Protein AF-A0AAV2RAT3-F1 (afdb_monomer_lite)

Radius of gyration: 17.57 Å; chains: 1; bounding box: 38×34×51 Å

Sequence (188 aa):
MASYETIFGVTLFTLEFYHILTHLAILFRVRMLPRQDLVRQQWYFIIDLGTAFCSSFLYLQKFQLLTSVQFIQHLYYIIFWNQTNPAKKIISWSSLDWMKSDFSKDWNLDCILGTAFDASVHILMAYYLSAHLSLFQILLSISLCVSSFYFLIFNSEKFAWRDPNETEHPTWINKRIKPVAEEDAKLF

pLDDT: mean 92.15, std 8.04, range [51.28, 98.56]

Foldseek 3Di:
DPPVLQVLLLVLLLLLVLLLVVLVCLLVVVWAFQLVVLLVCLCVLVSLLVSLCCLCVPNLVHPCVLSVVSNVVSVCCNVQQPNDLVNSVLSLSSHLLQLPAPCVPPCPVVNNVSSVSSSVSSVVSSVSSVVVHDPVSNVVSNVVSCVVVCCAQVVLVVHRIGRSPDPDHPPVNVVRRHHDDPVSVVSD

Secondary structure (DSSP, 8-state):
--HHHHHHHHHHHHHHHHHHHHHHHHHTTSSBB-HHHHGGGTHHHHHHHHHHHIIIIIII---HHHHHHHHHHHHHHHHHTTTSHHHHHHHHHTBHHHHTSGGGGS--HHHHHHHHHHHHHHHHHHHHHHTTS-HHHHHHHHHHHHHHHHHHHH-TTTS--B-TT-S---HHHHTT--PPPHHHHTT-

Structure (mmCIF, N/CA/C/O backbone):
data_AF-A0AAV2RAT3-F1
#
_entry.id   AF-A0AAV2RAT3-F1
#
loop_
_atom_site.group_PDB
_atom_site.id
_atom_site.type_symbol
_atom_site.label_atom_id
_atom_site.label_alt_id
_atom_site.label_comp_id
_atom_site.label_asym_id
_atom_site.label_entity_id
_atom_site.label_seq_id
_atom_site.pdbx_PDB_ins_code
_atom_site.Cartn_x
_atom_site.Cartn_y
_atom_site.Cartn_z
_atom_site.occupancy
_atom_site.B_iso_or_equiv
_atom_site.auth_seq_id
_atom_site.auth_comp_id
_atom_site.auth_asym_id
_atom_site.auth_atom_id
_atom_site.pdbx_PDB_model_num
ATOM 1 N N . MET A 1 1 ? -13.874 5.966 29.024 1.00 51.28 1 MET A N 1
ATOM 2 C CA . MET A 1 1 ? -12.586 5.372 28.609 1.00 51.28 1 MET A CA 1
ATOM 3 C C . MET A 1 1 ? -11.570 6.491 28.539 1.00 51.28 1 MET A C 1
ATOM 5 O O . MET A 1 1 ? -11.937 7.586 28.124 1.00 51.28 1 MET A O 1
ATOM 9 N N . ALA A 1 2 ? -10.369 6.279 29.076 1.00 55.22 2 ALA A N 1
ATOM 10 C CA . ALA A 1 2 ? -9.362 7.330 29.199 1.00 55.22 2 ALA A CA 1
ATOM 11 C C . ALA A 1 2 ? -9.006 7.882 27.809 1.00 55.22 2 ALA A C 1
ATOM 13 O O . ALA A 1 2 ? -8.856 7.107 26.867 1.00 55.22 2 ALA A O 1
ATOM 14 N N . SER A 1 3 ? -8.869 9.206 27.678 1.00 79.88 3 SER A N 1
ATOM 15 C CA . SER A 1 3 ? -8.617 9.896 26.399 1.00 79.88 3 SER A CA 1
ATOM 16 C C . SER A 1 3 ? -7.496 9.258 25.570 1.00 79.88 3 SER A C 1
ATOM 18 O O . SER A 1 3 ? -7.587 9.219 24.347 1.00 79.88 3 SER A O 1
ATOM 20 N N . TYR A 1 4 ? -6.478 8.702 26.229 1.00 85.06 4 TYR A N 1
ATOM 21 C CA . TYR A 1 4 ? -5.348 8.020 25.600 1.00 85.06 4 TYR A CA 1
ATOM 22 C C . TYR A 1 4 ? -5.727 6.761 24.818 1.00 85.06 4 TYR A C 1
ATOM 24 O O . TYR A 1 4 ? -5.240 6.578 23.709 1.00 85.06 4 TYR A O 1
ATOM 32 N N . GLU A 1 5 ? -6.610 5.915 25.350 1.00 86.56 5 GLU A N 1
ATOM 33 C CA . GLU A 1 5 ? -7.048 4.685 24.674 1.00 86.56 5 GLU A CA 1
ATOM 34 C C . GLU A 1 5 ? -7.833 5.019 23.403 1.00 86.56 5 GLU A C 1
ATOM 36 O O . GLU A 1 5 ? -7.650 4.404 22.353 1.00 86.56 5 GLU A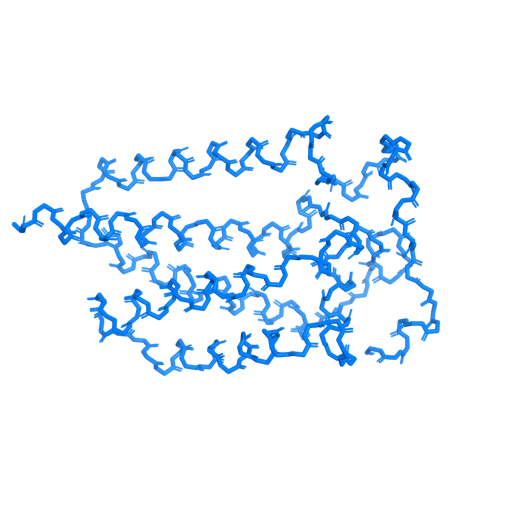 O 1
ATOM 41 N N . THR A 1 6 ? -8.663 6.058 23.484 1.00 89.44 6 THR A N 1
ATOM 42 C CA . THR A 1 6 ? -9.416 6.577 22.345 1.00 89.44 6 THR A CA 1
ATOM 43 C C . THR A 1 6 ? -8.494 7.202 21.297 1.00 89.44 6 THR A C 1
ATOM 45 O O . THR A 1 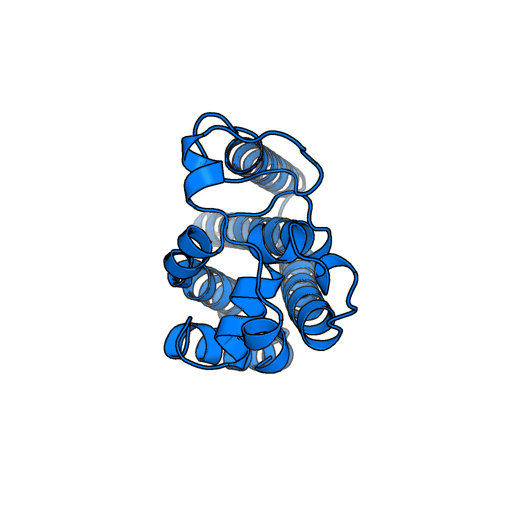6 ? -8.629 6.896 20.118 1.00 89.44 6 THR A O 1
ATOM 48 N N . ILE A 1 7 ? -7.529 8.037 21.698 1.00 93.38 7 ILE A N 1
ATOM 49 C CA . ILE A 1 7 ? -6.546 8.631 20.775 1.00 93.38 7 ILE A CA 1
ATOM 50 C C . ILE A 1 7 ? -5.719 7.539 20.091 1.00 93.38 7 ILE A C 1
ATOM 52 O O . ILE A 1 7 ? -5.494 7.601 18.881 1.00 93.38 7 ILE A O 1
ATOM 56 N N . PHE A 1 8 ? -5.291 6.526 20.844 1.00 95.44 8 PHE A N 1
ATOM 57 C CA . PHE A 1 8 ? -4.520 5.415 20.307 1.00 95.44 8 PHE A CA 1
ATOM 58 C C . PHE A 1 8 ? -5.340 4.594 19.304 1.00 95.44 8 PHE A C 1
ATOM 60 O O . PHE A 1 8 ? -4.876 4.385 18.187 1.00 95.44 8 PHE A O 1
ATOM 67 N N . GLY A 1 9 ? -6.589 4.243 19.632 1.00 96.69 9 GLY A N 1
ATOM 68 C CA . GLY A 1 9 ? -7.496 3.553 18.709 1.00 96.69 9 GLY A CA 1
ATOM 69 C C . GLY A 1 9 ? -7.761 4.343 17.422 1.00 96.69 9 GLY A C 1
ATOM 70 O O . GLY A 1 9 ? -7.688 3.783 16.332 1.00 96.69 9 GLY A O 1
ATOM 71 N N . VAL A 1 10 ? -7.986 5.660 17.523 1.00 97.19 10 VAL A N 1
ATOM 72 C CA . VAL A 1 10 ? -8.147 6.552 16.356 1.00 97.19 10 VAL A CA 1
ATOM 73 C C . VAL A 1 10 ? -6.879 6.583 15.501 1.00 97.19 10 VAL A C 1
ATOM 75 O O . VAL A 1 10 ? -6.958 6.541 14.272 1.00 97.19 10 VAL A O 1
ATOM 78 N N . THR A 1 11 ? -5.708 6.638 16.136 1.00 97.19 11 THR A N 1
ATOM 79 C CA . THR A 1 11 ? -4.414 6.650 15.441 1.00 97.19 11 THR A CA 1
ATOM 80 C C . THR A 1 11 ? -4.197 5.344 14.685 1.00 97.19 11 THR A C 1
ATOM 82 O O . THR A 1 11 ? -3.938 5.383 13.484 1.00 97.19 11 THR A O 1
ATOM 85 N N . LEU A 1 12 ? -4.377 4.200 15.352 1.00 98.12 12 LEU A N 1
ATOM 86 C CA . LEU A 1 12 ? -4.261 2.885 14.726 1.00 98.12 12 LEU A CA 1
ATOM 87 C C . LEU A 1 12 ? -5.250 2.738 13.575 1.00 98.12 12 LEU A C 1
ATOM 89 O O . LEU A 1 12 ? -4.836 2.408 12.475 1.00 98.12 12 LEU A O 1
ATOM 93 N N . PHE A 1 13 ? -6.523 3.088 13.771 1.00 98.56 13 PHE A N 1
ATOM 94 C CA . PHE A 1 13 ? -7.521 3.015 12.704 1.00 98.56 13 PHE A CA 1
ATOM 95 C C . PHE A 1 13 ? -7.124 3.856 11.482 1.00 98.56 13 PHE A C 1
ATOM 97 O O . PHE A 1 13 ? -7.250 3.404 10.346 1.00 98.56 13 PHE A O 1
ATOM 104 N N . THR A 1 14 ? -6.604 5.065 11.708 1.00 98.38 14 THR A N 1
ATOM 105 C CA . THR A 1 14 ? -6.152 5.958 10.630 1.00 98.38 14 THR A CA 1
ATOM 106 C C . THR A 1 14 ? -4.972 5.362 9.858 1.00 98.38 14 THR A C 1
ATOM 108 O O . THR A 1 14 ? -4.940 5.453 8.630 1.00 98.38 14 THR A O 1
ATOM 111 N N . LEU A 1 15 ? -4.019 4.746 10.564 1.00 98.12 15 LEU A N 1
ATOM 112 C CA . LEU A 1 15 ? -2.850 4.100 9.967 1.00 98.12 15 LEU A CA 1
ATOM 113 C C . LEU A 1 15 ? -3.228 2.811 9.226 1.00 98.12 15 LEU A C 1
ATOM 115 O O . LEU A 1 15 ? -2.835 2.645 8.077 1.00 98.12 15 LEU A O 1
ATOM 119 N N . GLU A 1 16 ? -4.054 1.945 9.818 1.00 98.44 16 GLU A N 1
ATOM 120 C CA . GLU A 1 16 ? -4.587 0.754 9.146 1.00 98.44 16 GLU A CA 1
ATOM 121 C C . GLU A 1 16 ? -5.313 1.150 7.856 1.00 98.44 16 GLU A C 1
ATOM 123 O O . GLU A 1 16 ? -5.043 0.601 6.791 1.00 98.44 16 GLU A O 1
ATOM 128 N N . PHE A 1 17 ? -6.157 2.186 7.904 1.00 98.56 17 PHE A N 1
ATOM 129 C CA . PHE A 1 17 ? -6.843 2.690 6.715 1.00 98.56 17 PHE A CA 1
ATOM 130 C C . PHE A 1 17 ? -5.878 3.251 5.657 1.00 98.56 17 PHE A C 1
ATOM 132 O O . PHE A 1 17 ? -6.077 3.033 4.462 1.00 98.56 17 PHE A O 1
ATOM 139 N N . TYR A 1 18 ? -4.796 3.915 6.072 1.00 98.19 18 TYR A N 1
ATOM 140 C CA . TYR A 1 18 ? -3.728 4.341 5.164 1.00 98.19 18 TYR A CA 1
ATOM 141 C C . TYR A 1 18 ? -3.044 3.152 4.468 1.00 98.19 18 TYR A C 1
ATOM 143 O O . TYR A 1 18 ? -2.794 3.211 3.258 1.00 98.19 18 TYR A O 1
ATOM 151 N N . HIS A 1 19 ? -2.777 2.061 5.192 1.00 98.19 19 HIS A N 1
ATOM 152 C CA . HIS A 1 19 ? -2.208 0.846 4.609 1.00 98.19 19 HIS A CA 1
ATOM 153 C C . HIS A 1 19 ? -3.169 0.195 3.612 1.00 98.19 19 HIS A C 1
ATOM 155 O O . HIS A 1 19 ? -2.736 -0.153 2.515 1.00 98.19 19 HIS A O 1
ATOM 161 N N . ILE A 1 20 ? -4.475 0.145 3.910 1.00 98.50 20 ILE A N 1
ATOM 162 C CA . ILE A 1 20 ? -5.499 -0.303 2.948 1.00 98.50 20 ILE A CA 1
ATOM 163 C C . ILE A 1 20 ? -5.398 0.506 1.651 1.00 98.50 20 ILE A C 1
ATOM 165 O O . ILE A 1 20 ? -5.242 -0.073 0.580 1.00 98.50 20 ILE A O 1
ATOM 169 N N . LEU A 1 21 ? -5.445 1.842 1.729 1.00 98.19 21 LEU A N 1
ATOM 170 C CA . LEU A 1 21 ? -5.370 2.694 0.536 1.00 98.19 21 LEU A CA 1
ATOM 171 C C . LEU A 1 21 ? -4.074 2.476 -0.249 1.00 98.19 21 LEU A C 1
ATOM 173 O O . LEU A 1 21 ? -4.104 2.420 -1.477 1.00 98.19 21 LEU A O 1
ATOM 177 N N . THR A 1 22 ? -2.950 2.330 0.450 1.00 96.88 22 THR A N 1
ATOM 178 C CA . THR A 1 22 ? -1.640 2.132 -0.177 1.00 96.88 22 THR A CA 1
ATOM 179 C C . THR A 1 22 ? -1.570 0.796 -0.913 1.00 96.88 22 THR A C 1
ATOM 181 O O . THR A 1 22 ? -1.236 0.774 -2.097 1.00 96.88 22 THR A O 1
ATOM 184 N N . HIS A 1 23 ? -1.949 -0.306 -0.261 1.00 97.75 23 HIS A N 1
ATOM 185 C CA . HIS A 1 23 ? -1.933 -1.637 -0.875 1.00 97.75 23 HIS A CA 1
ATOM 186 C C . HIS A 1 23 ? -2.920 -1.739 -2.035 1.00 97.75 23 HIS A C 1
ATOM 188 O O . HIS A 1 23 ? -2.563 -2.251 -3.093 1.00 97.75 23 HIS A O 1
ATOM 194 N N . LEU A 1 24 ? -4.129 -1.181 -1.896 1.00 97.81 24 LEU A N 1
ATOM 195 C CA . LEU A 1 24 ? -5.100 -1.138 -2.992 1.00 97.81 24 LEU A CA 1
ATOM 196 C C . LEU A 1 24 ? -4.610 -0.271 -4.160 1.00 97.81 24 LEU A C 1
ATOM 198 O O . LEU A 1 24 ? -4.828 -0.630 -5.314 1.00 97.81 24 LEU A O 1
ATOM 202 N N . ALA A 1 25 ? -3.919 0.841 -3.896 1.00 96.25 25 ALA A N 1
ATOM 203 C CA . ALA A 1 25 ? -3.367 1.680 -4.955 1.00 96.25 25 ALA A CA 1
ATOM 204 C C . ALA A 1 25 ? -2.277 0.965 -5.762 1.00 96.25 25 ALA A C 1
ATOM 206 O O . ALA A 1 25 ? -2.252 1.114 -6.984 1.00 96.25 25 ALA A O 1
ATOM 207 N N . ILE A 1 26 ? -1.427 0.166 -5.111 1.00 95.50 26 ILE A N 1
ATOM 208 C CA . ILE A 1 26 ? -0.445 -0.690 -5.789 1.00 95.50 26 ILE A CA 1
ATOM 209 C C . ILE A 1 26 ? -1.149 -1.820 -6.549 1.00 95.50 26 ILE A C 1
ATOM 211 O O . ILE A 1 26 ? -0.906 -2.000 -7.742 1.00 95.50 26 ILE A O 1
ATOM 215 N N . LEU A 1 27 ? -2.071 -2.531 -5.894 1.00 96.00 27 LEU A N 1
ATOM 216 C CA . LEU A 1 27 ? -2.799 -3.665 -6.466 1.00 96.00 27 LEU A CA 1
ATOM 217 C C . LEU A 1 27 ? -3.577 -3.278 -7.732 1.00 96.00 27 LEU A C 1
ATOM 219 O O . LEU A 1 27 ? -3.529 -3.987 -8.735 1.00 96.00 27 LEU A O 1
ATOM 223 N N . PHE A 1 28 ? -4.257 -2.130 -7.699 1.00 95.31 28 PHE A N 1
ATOM 224 C CA . PHE A 1 28 ? -5.024 -1.595 -8.826 1.00 95.31 28 PHE A CA 1
ATOM 225 C C . PHE A 1 28 ? -4.237 -0.618 -9.699 1.00 95.31 28 PHE A C 1
ATOM 227 O O . PHE A 1 28 ? -4.802 -0.047 -10.629 1.00 95.31 28 PHE A O 1
ATOM 234 N N . ARG A 1 29 ? -2.937 -0.438 -9.430 1.00 93.56 29 ARG A N 1
ATOM 235 C CA . ARG A 1 29 ? -2.021 0.376 -10.241 1.00 93.56 29 ARG A CA 1
ATOM 236 C C . ARG A 1 29 ? -2.520 1.813 -10.437 1.00 93.56 29 ARG A C 1
ATOM 238 O O . ARG A 1 29 ? -2.338 2.395 -11.501 1.00 93.56 29 ARG A O 1
ATOM 245 N N . VAL A 1 30 ? -3.148 2.381 -9.405 1.00 93.88 30 VAL A N 1
ATOM 246 C CA . VAL A 1 30 ? -3.788 3.708 -9.446 1.00 93.88 30 VAL A CA 1
ATOM 247 C C . VAL A 1 30 ? -2.759 4.774 -9.803 1.00 93.88 30 VAL A C 1
ATOM 249 O O . VAL A 1 30 ? -2.930 5.526 -10.759 1.00 93.88 30 VAL A O 1
ATOM 252 N N . ARG A 1 31 ? -1.671 4.825 -9.032 1.00 94.25 31 ARG A N 1
ATOM 253 C CA . ARG A 1 31 ? -0.481 5.621 -9.316 1.00 94.25 31 ARG A CA 1
ATOM 254 C C . ARG A 1 31 ? 0.735 4.915 -8.753 1.00 94.25 31 ARG A C 1
ATOM 256 O O . ARG A 1 31 ? 0.677 4.380 -7.653 1.00 94.25 31 ARG A O 1
ATOM 263 N N . MET A 1 32 ? 1.835 4.957 -9.491 1.00 93.94 32 MET A N 1
ATOM 264 C CA . MET A 1 32 ? 3.059 4.227 -9.176 1.00 93.94 32 MET A CA 1
ATOM 265 C C . MET A 1 32 ? 4.250 5.182 -9.117 1.00 93.94 32 MET A C 1
ATOM 267 O O . MET A 1 32 ? 4.204 6.299 -9.640 1.00 93.94 32 MET A O 1
ATOM 271 N N . LEU A 1 33 ? 5.327 4.738 -8.479 1.00 94.75 33 LEU A N 1
ATOM 272 C CA . LEU A 1 33 ? 6.599 5.455 -8.413 1.00 94.75 33 LEU A CA 1
ATOM 273 C C . LEU A 1 33 ? 7.626 4.827 -9.366 1.00 94.75 33 LEU A C 1
ATOM 275 O O . LEU A 1 33 ? 7.559 3.622 -9.627 1.00 94.75 33 LEU A O 1
ATOM 279 N N . PRO A 1 34 ? 8.620 5.596 -9.846 1.00 94.81 34 PRO A N 1
ATOM 280 C CA . PRO A 1 34 ? 9.798 5.019 -10.482 1.00 94.81 34 PRO A CA 1
ATOM 281 C C . PRO A 1 34 ? 10.492 4.028 -9.545 1.00 94.81 34 PRO A C 1
ATOM 283 O O . PRO A 1 34 ? 10.580 4.255 -8.333 1.00 94.81 34 PRO A O 1
ATOM 286 N N . ARG A 1 35 ? 11.061 2.958 -10.102 1.00 94.38 35 ARG A N 1
ATOM 287 C CA . ARG A 1 35 ? 11.722 1.894 -9.329 1.00 94.38 35 ARG A CA 1
ATOM 288 C C . ARG A 1 35 ? 12.788 2.440 -8.374 1.00 94.38 35 ARG A C 1
ATOM 290 O O . ARG A 1 35 ? 12.901 2.000 -7.232 1.00 94.38 35 ARG A O 1
ATOM 297 N N . GLN A 1 36 ? 13.557 3.430 -8.828 1.00 92.44 36 GLN A N 1
ATOM 298 C CA . GLN A 1 36 ? 14.611 4.076 -8.036 1.00 92.44 36 GLN A CA 1
ATOM 299 C C . GLN A 1 36 ? 14.086 4.756 -6.765 1.00 92.44 36 GLN A C 1
ATOM 301 O O . GLN A 1 36 ? 14.786 4.780 -5.752 1.00 92.44 36 GLN A O 1
ATOM 306 N N . ASP A 1 37 ? 12.866 5.295 -6.813 1.00 93.06 37 ASP A N 1
ATOM 307 C CA . ASP A 1 37 ? 12.234 5.943 -5.667 1.00 93.06 37 ASP A CA 1
ATOM 308 C C . ASP A 1 37 ? 11.670 4.895 -4.699 1.00 93.06 37 ASP A C 1
ATOM 310 O O . ASP A 1 37 ? 11.830 5.040 -3.488 1.00 93.06 37 ASP A O 1
ATOM 314 N N . LEU A 1 38 ? 11.091 3.802 -5.216 1.00 92.94 38 LEU A N 1
ATOM 315 C CA . LEU A 1 38 ? 10.564 2.692 -4.406 1.00 92.94 38 LEU A CA 1
ATOM 316 C C . LEU A 1 38 ? 11.637 1.986 -3.586 1.00 92.94 38 LEU A C 1
ATOM 318 O O . LEU A 1 38 ? 11.401 1.648 -2.429 1.00 92.94 38 LEU A O 1
ATOM 322 N N . VAL A 1 39 ? 12.847 1.831 -4.130 1.00 93.19 39 VAL A N 1
ATOM 323 C CA . VAL A 1 39 ? 13.983 1.270 -3.379 1.00 93.19 39 VAL A CA 1
ATOM 324 C C . VAL A 1 39 ? 14.239 2.048 -2.078 1.00 93.19 39 VAL A C 1
ATOM 326 O O . VAL A 1 39 ? 14.675 1.462 -1.093 1.00 93.19 39 VAL A O 1
ATOM 329 N N . ARG A 1 40 ? 13.913 3.344 -2.021 1.00 92.75 40 ARG A N 1
ATOM 330 C CA . ARG A 1 40 ? 14.104 4.179 -0.823 1.00 92.75 40 ARG A CA 1
ATOM 331 C C . ARG A 1 40 ? 12.964 4.071 0.195 1.00 92.75 40 ARG A C 1
ATOM 333 O O . ARG A 1 40 ? 13.108 4.572 1.305 1.00 92.75 40 ARG A O 1
ATOM 340 N N . GLN A 1 41 ? 11.856 3.417 -0.154 1.00 91.50 41 GLN A N 1
ATOM 341 C CA . GLN A 1 41 ? 10.657 3.311 0.686 1.00 91.50 41 GLN A CA 1
ATOM 342 C C . GLN A 1 41 ? 10.673 2.108 1.639 1.00 91.50 41 GLN A C 1
ATOM 344 O O . GLN A 1 41 ? 9.641 1.759 2.195 1.00 91.50 41 GLN A O 1
ATOM 349 N N . GLN A 1 42 ? 11.832 1.491 1.885 1.00 92.94 42 GLN A N 1
ATOM 350 C CA . GLN A 1 42 ? 11.981 0.348 2.800 1.00 92.94 42 GLN A CA 1
ATOM 351 C C . GLN A 1 42 ? 11.342 0.579 4.180 1.00 92.94 42 GLN A C 1
ATOM 353 O O . GLN A 1 42 ? 10.748 -0.329 4.754 1.00 92.94 42 GLN A O 1
ATOM 358 N N . TRP A 1 43 ? 11.435 1.809 4.696 1.00 92.50 43 TRP A N 1
ATOM 359 C CA . TRP A 1 43 ? 10.865 2.204 5.986 1.00 92.50 43 TRP A CA 1
ATOM 360 C C . TRP A 1 43 ? 9.347 2.021 6.069 1.00 92.50 43 TRP A C 1
ATOM 362 O O . TRP A 1 43 ? 8.824 1.850 7.168 1.00 92.50 43 TRP A O 1
ATOM 372 N N . TYR A 1 44 ? 8.648 1.998 4.930 1.00 94.06 44 TYR A N 1
ATOM 373 C CA . TYR A 1 44 ? 7.221 1.698 4.873 1.00 94.06 44 TYR A CA 1
ATOM 374 C C . TYR A 1 44 ? 6.898 0.359 5.541 1.00 94.06 44 TYR A C 1
ATOM 376 O O . TYR A 1 44 ? 5.986 0.304 6.361 1.00 94.06 44 TYR A O 1
ATOM 384 N N . PHE A 1 45 ? 7.688 -0.689 5.274 1.00 94.25 45 PHE A N 1
ATOM 385 C CA . PHE A 1 45 ? 7.448 -2.011 5.854 1.00 94.25 45 PHE A CA 1
ATOM 386 C C . PHE A 1 45 ? 7.567 -2.009 7.378 1.00 94.25 45 PHE A C 1
ATOM 388 O O . PHE A 1 45 ? 6.872 -2.777 8.023 1.00 94.25 45 PHE A O 1
ATOM 395 N N . ILE A 1 46 ? 8.395 -1.140 7.968 1.00 95.56 46 ILE A N 1
ATOM 396 C CA . ILE A 1 46 ? 8.512 -1.018 9.431 1.00 95.56 46 ILE A CA 1
ATOM 397 C C . ILE A 1 46 ? 7.247 -0.395 10.023 1.00 95.56 46 ILE A C 1
ATOM 399 O O . ILE A 1 46 ? 6.766 -0.853 11.057 1.00 95.56 46 ILE A O 1
ATOM 403 N N . ILE A 1 47 ? 6.707 0.638 9.372 1.00 95.81 47 ILE A N 1
ATOM 404 C CA . ILE A 1 47 ? 5.479 1.307 9.820 1.00 95.81 47 ILE A CA 1
ATOM 405 C C . ILE A 1 47 ? 4.287 0.362 9.665 1.00 95.81 47 ILE A C 1
ATOM 407 O O . ILE A 1 47 ? 3.511 0.211 10.601 1.00 95.81 47 ILE A O 1
ATOM 411 N N . ASP A 1 48 ? 4.181 -0.311 8.524 1.00 97.19 48 ASP A N 1
ATOM 412 C CA . ASP A 1 48 ? 3.143 -1.301 8.233 1.00 97.19 48 ASP A CA 1
ATOM 413 C C . ASP A 1 48 ? 3.145 -2.433 9.276 1.00 97.19 48 ASP A C 1
ATOM 415 O O . ASP A 1 48 ? 2.173 -2.615 10.017 1.00 97.19 48 ASP A O 1
ATOM 419 N N . LEU A 1 49 ? 4.306 -3.071 9.448 1.00 95.94 49 LEU A N 1
ATOM 420 C CA . LEU A 1 49 ? 4.554 -4.105 10.448 1.00 95.94 49 LEU A CA 1
ATOM 421 C C . LEU A 1 49 ? 4.183 -3.631 11.864 1.00 95.94 49 LEU A C 1
ATOM 423 O O . LEU A 1 49 ? 3.481 -4.321 12.605 1.00 95.94 49 LEU A O 1
ATOM 427 N N . GLY A 1 50 ? 4.662 -2.447 12.250 1.00 96.88 50 GLY 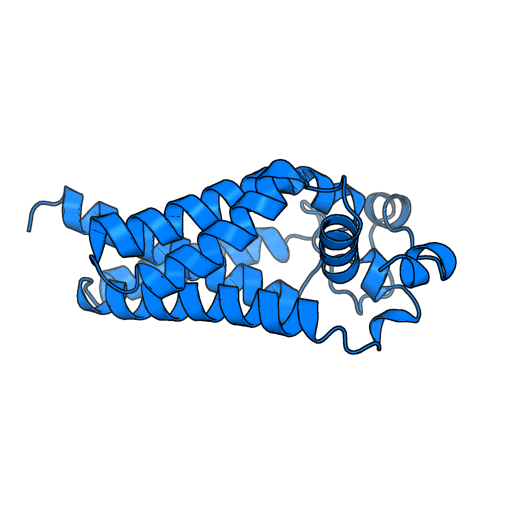A N 1
ATOM 428 C CA . GLY A 1 50 ? 4.443 -1.881 13.577 1.00 96.88 50 GLY A CA 1
ATOM 429 C C . GLY A 1 50 ? 2.980 -1.540 13.844 1.00 96.88 50 GLY A C 1
ATOM 430 O O . GLY A 1 50 ? 2.502 -1.748 14.961 1.00 96.88 50 GLY A O 1
ATOM 431 N N . THR A 1 51 ? 2.255 -1.067 12.831 1.00 97.25 51 THR A N 1
ATOM 432 C CA . THR A 1 51 ? 0.833 -0.735 12.957 1.00 97.25 51 THR A CA 1
ATOM 433 C C . THR A 1 51 ? 0.011 -2.006 13.127 1.00 97.25 51 THR A C 1
ATOM 435 O O . THR A 1 51 ? -0.706 -2.121 14.120 1.00 97.25 51 THR A O 1
ATOM 438 N N . ALA A 1 52 ? 0.218 -3.005 12.261 1.00 96.25 52 ALA A N 1
ATOM 439 C CA . ALA A 1 52 ? -0.471 -4.288 12.354 1.00 96.25 52 ALA A CA 1
ATOM 440 C C . ALA A 1 52 ? -0.195 -4.990 13.696 1.00 96.25 52 ALA A C 1
ATOM 442 O O . ALA A 1 52 ? -1.111 -5.537 14.317 1.00 96.25 52 ALA A O 1
ATOM 443 N N . PHE A 1 53 ? 1.044 -4.919 14.201 1.00 96.88 53 PHE A N 1
ATOM 444 C CA . PHE A 1 53 ? 1.390 -5.417 15.534 1.00 96.88 53 PHE A CA 1
ATOM 445 C C . PHE A 1 53 ? 0.630 -4.688 16.642 1.00 96.88 53 PHE A C 1
ATOM 447 O O . PHE A 1 53 ? 0.009 -5.332 17.488 1.00 96.88 53 PHE A O 1
ATOM 454 N N . CYS A 1 54 ? 0.655 -3.354 16.647 1.00 97.81 54 CYS A N 1
ATOM 455 C CA . CYS A 1 54 ? -0.044 -2.566 17.659 1.00 97.81 54 CYS A CA 1
ATOM 456 C C . CYS A 1 54 ? -1.554 -2.842 17.644 1.00 97.81 54 CYS A C 1
ATOM 458 O O . CYS A 1 54 ? -2.149 -3.037 18.704 1.00 97.81 54 CYS A O 1
ATOM 460 N N . SER A 1 55 ? -2.160 -2.925 16.460 1.00 97.62 55 SER A N 1
ATOM 461 C CA . SER A 1 55 ? -3.578 -3.238 16.291 1.00 97.62 55 SER A CA 1
ATOM 462 C C . SER A 1 55 ? -3.912 -4.644 16.783 1.00 97.62 55 SER A C 1
ATOM 464 O O . SER A 1 55 ? -4.803 -4.803 17.615 1.00 97.62 55 SER A O 1
ATOM 466 N N . SER A 1 56 ? -3.184 -5.664 16.325 1.00 97.62 56 SER A N 1
ATOM 467 C CA . SER A 1 56 ? -3.486 -7.070 16.613 1.00 97.62 56 SER A CA 1
ATOM 468 C C . SER A 1 56 ? -3.080 -7.503 18.023 1.00 97.62 56 SER A C 1
ATOM 470 O O . SER A 1 56 ? -3.895 -8.079 18.745 1.00 97.62 56 SER A O 1
ATOM 472 N N . PHE A 1 57 ? -1.837 -7.242 18.433 1.00 96.94 57 PHE A N 1
ATOM 473 C CA . PHE A 1 57 ? -1.269 -7.776 19.673 1.00 96.94 57 PHE A CA 1
ATOM 474 C C . PHE A 1 57 ? -1.544 -6.888 20.882 1.00 96.94 57 PHE A C 1
ATOM 476 O O . PHE A 1 57 ? -1.794 -7.418 21.963 1.00 96.94 57 PHE A O 1
ATOM 483 N N . LEU A 1 58 ? -1.487 -5.563 20.720 1.00 95.94 58 LEU A N 1
ATOM 484 C CA . LEU A 1 58 ? -1.573 -4.640 21.855 1.00 95.94 58 LEU A CA 1
ATOM 485 C C . LEU A 1 58 ? -2.999 -4.142 22.099 1.00 95.94 58 LEU A C 1
ATOM 487 O O . LEU A 1 58 ? -3.446 -4.144 23.243 1.00 95.94 58 LEU A O 1
ATOM 491 N N . TYR A 1 59 ? -3.707 -3.728 21.044 1.00 96.31 59 TYR A N 1
ATOM 492 C CA . TYR A 1 59 ? -5.025 -3.104 21.170 1.00 96.31 59 TYR A CA 1
ATOM 493 C C . TYR A 1 59 ? -6.172 -4.120 21.135 1.00 96.31 59 TYR A C 1
ATOM 495 O O . TYR A 1 59 ? -6.908 -4.260 22.106 1.00 96.31 59 TYR A O 1
ATOM 503 N N . LEU A 1 60 ? -6.328 -4.850 20.025 1.00 96.12 60 LEU A N 1
ATOM 504 C CA . LEU A 1 60 ? -7.449 -5.776 19.829 1.00 96.12 60 LEU A CA 1
ATOM 505 C C . LEU A 1 60 ? -7.244 -7.117 20.538 1.00 96.12 60 LEU A C 1
ATOM 507 O O . LEU A 1 60 ? -8.227 -7.786 20.854 1.00 96.12 60 LEU A O 1
ATOM 511 N N . GLN A 1 61 ? -5.987 -7.533 20.722 1.00 96.19 61 GLN A N 1
ATOM 512 C CA . GLN A 1 61 ? -5.603 -8.868 21.196 1.00 96.19 61 GLN A CA 1
ATOM 513 C C . GLN A 1 61 ? -6.257 -9.996 20.377 1.00 96.19 61 GLN A C 1
ATOM 515 O O . GLN A 1 61 ? -6.647 -11.038 20.910 1.00 96.19 61 GLN A O 1
ATOM 520 N N . LYS A 1 62 ? -6.362 -9.801 19.059 1.00 94.69 62 LYS A N 1
ATOM 521 C CA . LYS A 1 62 ? -6.975 -10.740 18.107 1.00 94.69 62 LYS A CA 1
ATOM 522 C C . LYS A 1 62 ? -6.131 -10.860 16.850 1.00 94.69 62 LYS A C 1
ATOM 524 O O . LYS A 1 62 ? -5.398 -9.942 16.503 1.00 94.69 62 LYS A O 1
ATOM 529 N N . PHE A 1 63 ? -6.309 -11.964 16.126 1.00 96.38 63 PHE A N 1
ATOM 530 C CA . PHE A 1 63 ? -5.685 -12.211 14.819 1.00 96.38 63 PHE A CA 1
ATOM 531 C C . PHE A 1 63 ? -4.160 -12.341 14.848 1.00 96.38 63 PHE A C 1
ATOM 533 O O . PHE A 1 63 ? -3.525 -12.249 13.805 1.00 96.38 63 PHE A O 1
ATOM 540 N N . GLN A 1 64 ? -3.575 -12.652 16.007 1.00 96.06 64 GLN A N 1
ATOM 541 C CA . GLN A 1 64 ? -2.126 -12.761 16.180 1.00 96.06 64 GLN A CA 1
ATOM 542 C C . GLN A 1 64 ? -1.504 -13.737 15.184 1.00 96.06 64 GLN A C 1
ATOM 544 O O . GLN A 1 64 ? -0.446 -13.449 14.642 1.00 96.06 64 GLN A O 1
ATOM 549 N N . LEU A 1 65 ? -2.155 -14.871 14.900 1.00 94.44 65 LEU A N 1
ATOM 550 C CA 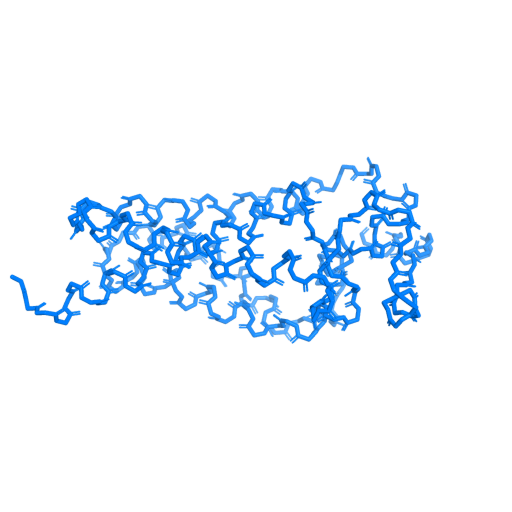. LEU A 1 65 ? -1.642 -15.837 13.927 1.00 94.44 65 LEU A CA 1
ATOM 551 C C . LEU A 1 65 ? -1.601 -15.248 12.510 1.00 94.44 65 LEU A C 1
ATOM 553 O O . LEU A 1 65 ? -0.592 -15.378 11.824 1.00 94.44 65 LEU A O 1
ATOM 557 N N . LEU A 1 66 ? -2.676 -14.573 12.097 1.00 93.81 66 LEU A N 1
ATOM 558 C CA . LEU A 1 66 ? -2.773 -13.930 10.788 1.00 93.81 66 LEU A CA 1
ATOM 559 C C . LEU A 1 66 ? -1.712 -12.831 10.647 1.00 93.81 66 LEU A C 1
ATOM 561 O O . LEU A 1 66 ? -0.932 -12.840 9.698 1.00 93.81 66 LEU A O 1
ATOM 565 N N . THR A 1 67 ? -1.630 -11.941 11.636 1.00 93.38 67 THR A N 1
ATOM 566 C CA . THR A 1 67 ? -0.623 -10.879 11.685 1.00 93.38 67 THR A CA 1
ATOM 567 C C . THR A 1 67 ? 0.791 -11.447 11.787 1.00 93.38 67 THR A C 1
ATOM 569 O O . THR A 1 67 ? 1.703 -10.858 11.228 1.00 93.38 67 THR A O 1
ATOM 572 N N . SER A 1 68 ? 1.002 -12.612 12.414 1.00 94.94 68 SER A N 1
ATOM 573 C CA . SER A 1 68 ? 2.323 -13.267 12.467 1.00 94.94 68 SER A CA 1
ATOM 574 C C . SER A 1 68 ? 2.810 -13.703 11.083 1.00 94.94 68 SER A C 1
ATOM 576 O O . SER A 1 68 ? 4.001 -13.600 10.798 1.00 94.94 68 SER A O 1
ATOM 578 N N . VAL A 1 69 ? 1.906 -14.168 10.213 1.00 95.56 69 VAL A N 1
ATOM 579 C CA . VAL A 1 69 ? 2.252 -14.527 8.826 1.00 95.56 69 VAL A CA 1
ATOM 580 C C . VAL A 1 69 ? 2.683 -13.283 8.049 1.00 95.56 69 VAL A C 1
ATOM 582 O O . VAL A 1 69 ? 3.758 -13.290 7.448 1.00 95.56 69 VAL A O 1
ATOM 585 N N . GLN A 1 70 ? 1.906 -12.198 8.139 1.00 95.50 70 GLN A N 1
ATOM 586 C CA . GLN A 1 70 ? 2.282 -10.893 7.581 1.00 95.50 70 GLN A CA 1
ATOM 587 C C . GLN A 1 70 ? 3.632 -10.416 8.145 1.00 95.50 70 GLN A C 1
ATOM 589 O O . GLN A 1 70 ? 4.490 -9.928 7.416 1.00 95.50 70 GLN A O 1
ATOM 594 N N . PHE A 1 71 ? 3.866 -10.635 9.442 1.00 94.81 71 PHE A N 1
ATOM 595 C CA . PHE A 1 71 ? 5.099 -10.264 10.131 1.00 94.81 71 PHE A CA 1
ATOM 596 C C . PHE A 1 71 ? 6.334 -10.879 9.483 1.00 94.81 71 PHE A C 1
ATOM 598 O O . PHE A 1 71 ? 7.314 -10.186 9.229 1.00 94.81 71 PHE A O 1
ATOM 605 N N . ILE A 1 72 ? 6.286 -12.180 9.196 1.00 95.44 72 ILE A N 1
ATOM 606 C CA . ILE A 1 72 ? 7.402 -12.906 8.583 1.00 95.44 72 ILE A CA 1
ATOM 607 C C . ILE A 1 72 ? 7.699 -12.346 7.187 1.00 95.44 72 ILE A C 1
ATOM 609 O O . ILE A 1 72 ? 8.864 -12.108 6.859 1.00 95.44 72 ILE A O 1
ATOM 613 N N . GLN A 1 73 ? 6.658 -12.092 6.390 1.00 94.31 73 GLN A N 1
ATOM 614 C CA . GLN A 1 73 ? 6.786 -11.491 5.063 1.00 94.31 73 GLN A CA 1
ATOM 615 C C . GLN A 1 73 ? 7.427 -10.095 5.136 1.00 94.31 73 GLN A C 1
ATOM 617 O O . GLN A 1 73 ? 8.416 -9.823 4.453 1.00 94.31 73 GLN A O 1
ATOM 622 N N . HIS A 1 74 ? 6.916 -9.211 5.990 1.00 95.56 74 HIS A N 1
ATOM 623 C CA . HIS A 1 74 ? 7.429 -7.845 6.105 1.00 95.56 74 HIS A CA 1
ATOM 624 C C . HIS A 1 74 ? 8.830 -7.802 6.708 1.00 95.56 74 HIS A C 1
ATOM 626 O O . HIS A 1 74 ? 9.659 -7.034 6.233 1.00 95.56 74 HIS A O 1
ATOM 632 N N . LEU A 1 75 ? 9.152 -8.664 7.679 1.00 96.00 75 LEU A N 1
ATOM 633 C CA . LEU A 1 75 ? 10.517 -8.803 8.201 1.00 96.00 75 LEU A CA 1
ATOM 634 C C . LEU A 1 75 ? 11.503 -9.215 7.107 1.00 96.00 75 LEU A C 1
ATOM 636 O O . LEU A 1 75 ? 12.603 -8.664 7.038 1.00 96.00 75 LEU A O 1
ATOM 640 N N . TYR A 1 76 ? 11.105 -10.130 6.217 1.00 95.69 76 TYR A N 1
ATOM 641 C CA . TYR A 1 76 ? 11.917 -10.474 5.055 1.00 95.69 76 TYR A CA 1
ATOM 642 C C . TYR A 1 76 ? 12.194 -9.237 4.189 1.00 95.69 76 TYR A C 1
ATOM 644 O O . TYR A 1 76 ? 13.354 -8.965 3.871 1.00 95.69 76 TYR A O 1
ATOM 652 N N . TYR A 1 77 ? 11.169 -8.447 3.852 1.00 95.00 77 TYR A N 1
ATOM 653 C CA . TYR A 1 77 ? 11.360 -7.240 3.043 1.00 95.00 77 TYR A CA 1
ATOM 654 C C . TYR A 1 77 ? 12.132 -6.142 3.771 1.00 95.00 77 TYR A C 1
ATOM 656 O O . TYR A 1 77 ? 12.899 -5.439 3.127 1.00 95.00 77 TYR A O 1
ATOM 664 N N . ILE A 1 78 ? 12.031 -6.033 5.095 1.00 95.31 78 ILE A N 1
ATOM 665 C CA . ILE A 1 78 ? 12.849 -5.108 5.888 1.00 95.31 78 ILE A CA 1
ATOM 666 C C . ILE A 1 78 ? 14.327 -5.490 5.819 1.00 95.31 78 ILE A C 1
ATOM 668 O O . ILE A 1 78 ? 15.167 -4.607 5.714 1.00 95.31 78 ILE A O 1
ATOM 672 N N . ILE A 1 79 ? 14.678 -6.774 5.856 1.00 96.25 79 ILE A N 1
ATOM 673 C CA . ILE A 1 79 ? 16.087 -7.198 5.884 1.00 96.25 79 ILE A CA 1
ATOM 674 C C . ILE A 1 79 ? 16.689 -7.224 4.473 1.00 96.25 79 ILE A C 1
ATOM 676 O O . ILE A 1 79 ? 17.811 -6.763 4.257 1.00 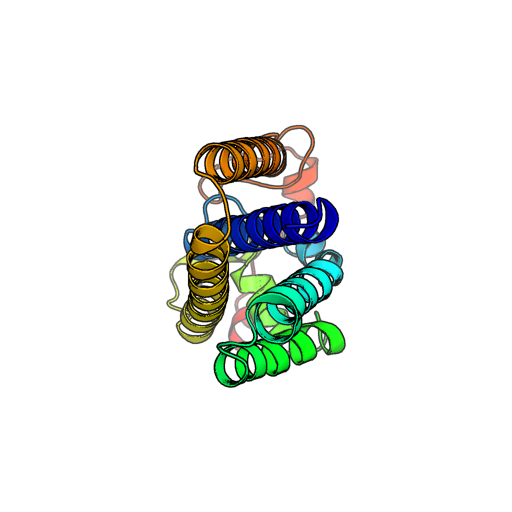96.25 79 ILE A O 1
ATOM 680 N N . PHE A 1 80 ? 15.940 -7.745 3.501 1.00 96.31 80 PHE A N 1
ATOM 681 C CA . PHE A 1 80 ? 16.451 -8.093 2.174 1.00 96.31 80 PHE A CA 1
ATOM 682 C C . PHE A 1 80 ? 16.017 -7.134 1.060 1.00 96.31 80 PHE A C 1
ATOM 684 O O . PHE A 1 80 ? 16.189 -7.447 -0.125 1.00 96.31 80 PHE A O 1
ATOM 691 N N . TRP A 1 81 ? 15.475 -5.960 1.407 1.00 95.38 81 TRP A N 1
ATOM 692 C CA . TRP A 1 81 ? 15.018 -4.969 0.431 1.00 95.38 81 TRP A CA 1
ATOM 693 C C . TRP A 1 81 ? 16.080 -4.670 -0.627 1.00 95.38 81 TRP A C 1
ATOM 695 O O . TRP A 1 81 ? 17.218 -4.328 -0.306 1.00 95.38 81 TRP A O 1
ATOM 705 N N . ASN A 1 82 ? 15.707 -4.793 -1.903 1.00 93.88 82 ASN A N 1
ATOM 706 C CA . ASN A 1 82 ? 16.583 -4.577 -3.060 1.00 93.88 82 ASN A CA 1
ATOM 707 C C . ASN A 1 82 ? 17.867 -5.446 -3.100 1.00 93.88 82 ASN A C 1
ATOM 709 O O . ASN A 1 82 ? 18.752 -5.187 -3.916 1.00 93.88 82 ASN A O 1
ATOM 713 N N . GLN A 1 83 ? 17.976 -6.494 -2.279 1.00 92.62 83 GLN A N 1
ATOM 714 C CA . GLN A 1 83 ? 19.140 -7.388 -2.251 1.00 92.62 83 GLN A CA 1
ATOM 715 C C . GLN A 1 83 ? 18.849 -8.712 -2.960 1.00 92.62 83 GLN A C 1
ATOM 717 O O . GLN A 1 83 ? 19.594 -9.106 -3.858 1.00 92.62 83 GLN A O 1
ATOM 722 N N . THR A 1 84 ? 17.739 -9.363 -2.615 1.00 93.31 84 THR A N 1
ATOM 723 C CA . THR A 1 84 ? 17.360 -10.682 -3.143 1.00 93.31 84 THR A CA 1
ATOM 724 C C . THR A 1 84 ? 16.428 -10.575 -4.352 1.00 93.31 84 THR A C 1
ATOM 726 O O . THR A 1 84 ? 15.753 -9.560 -4.542 1.00 93.31 84 THR A O 1
ATOM 729 N N . ASN A 1 85 ? 16.357 -11.631 -5.170 1.00 91.19 85 ASN A N 1
ATOM 730 C CA . ASN A 1 85 ? 15.466 -11.663 -6.338 1.00 91.19 85 ASN A CA 1
ATOM 731 C C . ASN A 1 85 ? 13.983 -11.480 -5.965 1.00 91.19 85 ASN A C 1
ATOM 733 O O . ASN A 1 85 ? 13.355 -10.625 -6.584 1.00 91.19 85 ASN A O 1
ATOM 737 N N . PRO A 1 86 ? 13.429 -12.134 -4.919 1.00 90.56 86 PRO A N 1
ATOM 738 C CA . PRO A 1 86 ? 12.038 -11.903 -4.519 1.00 90.56 86 PRO A CA 1
ATOM 739 C C . PRO A 1 86 ? 11.752 -10.449 -4.121 1.00 90.56 86 PRO A C 1
ATOM 741 O O . PRO A 1 86 ? 10.730 -9.886 -4.505 1.00 90.56 86 PRO A O 1
ATOM 744 N N . ALA A 1 87 ? 12.669 -9.794 -3.399 1.00 92.19 87 ALA A N 1
ATOM 745 C CA . ALA A 1 87 ? 12.508 -8.386 -3.039 1.00 92.19 87 ALA A CA 1
ATOM 746 C C . ALA A 1 87 ? 12.598 -7.471 -4.271 1.00 92.19 87 ALA A C 1
ATOM 748 O O . ALA A 1 87 ? 11.787 -6.563 -4.440 1.00 92.19 87 ALA A O 1
ATOM 749 N N . LYS A 1 88 ? 13.558 -7.724 -5.170 1.00 92.56 88 LYS A N 1
ATOM 750 C CA . LYS A 1 88 ? 13.704 -6.974 -6.427 1.00 92.56 88 LYS A CA 1
ATOM 751 C C . LYS A 1 88 ? 12.507 -7.163 -7.359 1.00 92.56 88 LYS A C 1
ATOM 753 O O . LYS A 1 88 ? 12.138 -6.192 -8.022 1.00 92.56 88 LYS A O 1
ATOM 758 N N . LYS A 1 89 ? 11.894 -8.350 -7.379 1.00 91.94 89 LYS A N 1
ATOM 759 C CA . LYS A 1 89 ? 10.658 -8.637 -8.113 1.00 91.94 89 LYS A CA 1
ATOM 760 C C . LYS A 1 89 ? 9.520 -7.760 -7.618 1.00 91.94 89 LYS A C 1
ATOM 762 O O . LYS A 1 89 ? 8.946 -7.038 -8.419 1.00 91.94 89 LYS A O 1
ATOM 767 N N . ILE A 1 90 ? 9.259 -7.746 -6.309 1.00 92.69 90 ILE A N 1
ATOM 768 C CA . ILE A 1 90 ? 8.199 -6.914 -5.717 1.00 92.69 90 ILE A CA 1
ATOM 769 C C . ILE A 1 90 ? 8.436 -5.430 -5.986 1.00 92.69 90 ILE A C 1
ATOM 771 O O . ILE A 1 90 ? 7.523 -4.735 -6.415 1.00 92.69 90 ILE A O 1
ATOM 775 N N . ILE A 1 91 ? 9.671 -4.943 -5.816 1.00 93.88 91 ILE A N 1
ATOM 776 C CA . ILE A 1 91 ? 10.025 -3.554 -6.152 1.00 93.88 91 ILE A CA 1
ATOM 777 C C . ILE A 1 91 ? 9.688 -3.241 -7.609 1.00 93.88 91 ILE A C 1
ATOM 779 O O . ILE A 1 91 ? 9.151 -2.176 -7.904 1.00 93.88 91 ILE A O 1
ATOM 783 N N . SER A 1 92 ? 10.051 -4.148 -8.515 1.00 92.94 92 SER A N 1
ATOM 784 C CA . SER A 1 92 ? 9.860 -3.944 -9.946 1.00 92.94 92 SER A CA 1
ATOM 785 C C . SER A 1 92 ? 8.374 -4.001 -10.284 1.00 92.94 92 SER A C 1
ATOM 787 O O . SER A 1 92 ? 7.858 -3.020 -10.802 1.00 92.94 92 SER A O 1
ATOM 789 N N . TRP A 1 93 ? 7.662 -5.060 -9.895 1.00 93.75 93 TRP A N 1
ATOM 790 C CA . TRP A 1 93 ? 6.220 -5.219 -10.106 1.00 93.75 93 TRP A CA 1
ATOM 791 C C . TRP A 1 93 ? 5.401 -4.028 -9.581 1.00 93.75 93 TRP A C 1
ATOM 793 O O . TRP A 1 93 ? 4.478 -3.570 -10.251 1.00 93.75 93 TRP A O 1
ATOM 803 N N . SER A 1 94 ? 5.795 -3.463 -8.436 1.00 94.31 94 SER A N 1
ATOM 804 C CA . SER A 1 94 ? 5.147 -2.296 -7.826 1.00 94.31 94 SER A CA 1
ATOM 805 C C . SER A 1 94 ? 5.584 -0.940 -8.409 1.00 94.31 94 SER A C 1
ATOM 807 O O . SER A 1 94 ? 5.245 0.099 -7.843 1.00 94.31 94 SER A O 1
ATOM 809 N N . SER A 1 95 ? 6.333 -0.903 -9.518 1.00 95.31 95 SER A N 1
ATOM 810 C CA . SER A 1 95 ? 6.910 0.327 -10.087 1.00 95.31 95 SER A CA 1
ATOM 811 C C . SER A 1 95 ? 6.313 0.754 -11.428 1.00 95.31 95 SER A C 1
ATOM 813 O O . SER A 1 95 ? 5.771 -0.048 -12.188 1.00 95.31 95 SER A O 1
ATOM 815 N N . LEU A 1 96 ? 6.486 2.039 -11.762 1.00 94.12 96 LEU A N 1
ATOM 816 C CA . LEU A 1 96 ? 6.220 2.564 -13.108 1.00 94.12 96 LEU A CA 1
ATOM 817 C C . LEU A 1 96 ? 7.044 1.841 -14.174 1.00 94.12 96 LEU A C 1
ATOM 819 O O . LEU A 1 96 ? 6.565 1.630 -15.280 1.00 94.12 96 LEU A O 1
ATOM 823 N N . ASP A 1 97 ? 8.271 1.460 -13.843 1.00 93.25 97 ASP A N 1
ATOM 824 C CA . ASP A 1 97 ? 9.212 0.804 -14.743 1.00 93.25 97 ASP A CA 1
ATOM 825 C C . ASP A 1 97 ? 8.644 -0.528 -15.265 1.00 93.25 97 ASP A C 1
ATOM 827 O O . ASP A 1 97 ? 8.727 -0.810 -16.459 1.00 93.25 97 ASP A O 1
ATOM 831 N N . TRP A 1 98 ? 7.984 -1.310 -14.403 1.00 92.31 98 TRP A N 1
ATOM 832 C CA . TRP A 1 98 ? 7.265 -2.520 -14.819 1.00 92.31 98 TRP A CA 1
ATOM 833 C C . TRP A 1 98 ? 6.061 -2.192 -15.691 1.00 92.31 98 TRP A C 1
ATOM 835 O O . TRP A 1 98 ? 5.849 -2.807 -16.734 1.00 92.31 98 TRP A O 1
ATOM 845 N N . MET A 1 99 ? 5.296 -1.175 -15.305 1.00 92.06 99 MET A N 1
ATOM 846 C CA . MET A 1 99 ? 4.114 -0.757 -16.052 1.00 92.06 99 MET A CA 1
ATOM 847 C C . MET A 1 99 ? 4.418 -0.217 -17.452 1.00 92.06 99 MET A C 1
ATOM 849 O O . MET A 1 99 ? 3.576 -0.322 -18.338 1.00 92.06 99 MET A O 1
ATOM 853 N N . LYS A 1 100 ? 5.609 0.351 -17.654 1.00 89.75 100 LYS A N 1
ATOM 854 C CA . LYS A 1 100 ? 6.098 0.826 -18.954 1.00 89.75 100 LYS A CA 1
ATOM 855 C C . LYS A 1 100 ? 6.831 -0.254 -19.760 1.00 89.75 100 LYS A C 1
ATOM 857 O O . LYS A 1 100 ? 7.335 0.051 -20.835 1.00 89.75 100 LYS A O 1
ATOM 862 N N . SER A 1 101 ? 6.902 -1.484 -19.252 1.00 89.31 101 SER A N 1
ATOM 863 C CA . SER A 1 101 ? 7.496 -2.633 -19.942 1.00 89.31 101 SER A CA 1
ATOM 864 C C . SER A 1 101 ? 6.431 -3.546 -20.561 1.00 89.31 101 SER A C 1
ATOM 866 O O . SER A 1 101 ? 5.243 -3.474 -20.219 1.00 89.31 101 SER A O 1
ATOM 868 N N . ASP A 1 102 ? 6.867 -4.458 -21.430 1.00 86.00 102 ASP A N 1
ATOM 869 C CA . ASP A 1 102 ? 5.993 -5.461 -22.048 1.00 86.00 102 ASP A CA 1
ATOM 870 C C . ASP A 1 102 ? 5.411 -6.457 -21.024 1.00 86.00 102 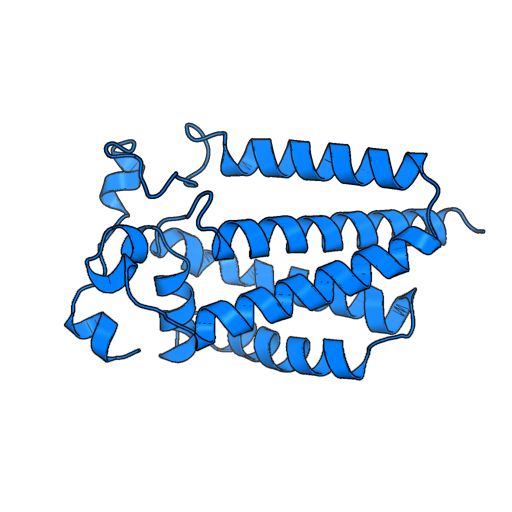ASP A C 1
ATOM 872 O O . ASP A 1 102 ? 4.314 -6.979 -21.224 1.00 86.00 102 ASP A O 1
ATOM 876 N N . PHE A 1 103 ? 6.075 -6.625 -19.874 1.00 85.38 103 PHE A N 1
ATOM 877 C CA . PHE A 1 103 ? 5.657 -7.494 -18.763 1.00 85.38 103 PHE A CA 1
ATOM 878 C C . PHE A 1 103 ? 4.490 -6.926 -17.944 1.00 85.38 103 PHE A C 1
ATOM 880 O O . PHE A 1 103 ? 3.939 -7.590 -17.066 1.00 85.38 103 PHE A O 1
ATOM 887 N N . SER A 1 104 ? 4.055 -5.692 -18.222 1.00 85.31 104 SER A N 1
ATOM 888 C CA . SER A 1 104 ? 2.907 -5.073 -17.545 1.00 85.31 104 SER A CA 1
ATOM 889 C C . SER A 1 104 ? 1.628 -5.918 -17.636 1.00 85.31 104 SER A C 1
ATOM 891 O O . SER A 1 104 ? 0.781 -5.836 -16.740 1.00 85.31 104 SER A O 1
ATOM 893 N N . LYS A 1 105 ? 1.504 -6.754 -18.673 1.00 84.19 105 LYS A N 1
ATOM 894 C CA . LYS A 1 105 ? 0.364 -7.650 -18.918 1.00 84.19 105 LYS A CA 1
ATOM 895 C C . LYS A 1 105 ? 0.462 -8.991 -18.186 1.00 84.19 105 LYS A C 1
ATOM 897 O O . LYS A 1 105 ? -0.530 -9.720 -18.148 1.00 84.19 105 LYS A O 1
ATOM 902 N N . ASP A 1 106 ? 1.610 -9.304 -17.591 1.00 85.81 106 ASP A N 1
ATOM 903 C CA . ASP A 1 106 ? 1.842 -10.603 -16.972 1.00 85.81 106 ASP A CA 1
ATOM 904 C C . ASP A 1 106 ? 1.171 -10.716 -15.605 1.00 85.81 106 ASP A C 1
ATOM 906 O O . ASP A 1 106 ? 1.297 -9.858 -14.717 1.00 85.81 106 ASP A O 1
ATOM 910 N N . TRP A 1 107 ? 0.485 -11.841 -15.420 1.00 81.38 107 TRP A N 1
ATOM 911 C CA . TRP A 1 107 ? -0.187 -12.195 -14.179 1.00 81.38 107 TRP A CA 1
ATOM 912 C C . TRP A 1 107 ? 0.822 -12.724 -13.159 1.00 81.38 107 TRP A C 1
ATOM 914 O O . TRP A 1 107 ? 1.093 -13.919 -13.075 1.00 81.38 107 TRP A O 1
ATOM 924 N N . ASN A 1 108 ? 1.360 -11.815 -12.351 1.00 89.38 108 ASN A N 1
ATOM 925 C CA . ASN A 1 108 ? 2.243 -12.140 -11.230 1.00 89.38 108 ASN A CA 1
ATOM 926 C C . ASN A 1 108 ? 1.399 -12.462 -9.993 1.00 89.38 108 ASN A C 1
ATOM 928 O O . ASN A 1 108 ? 1.199 -11.617 -9.118 1.00 89.38 108 ASN A O 1
ATOM 932 N N . LEU A 1 109 ? 0.817 -13.666 -9.980 1.00 90.81 109 LEU A N 1
ATOM 933 C CA . LEU A 1 109 ? -0.132 -14.091 -8.947 1.00 90.81 109 LEU A CA 1
ATOM 934 C C . LEU A 1 109 ? 0.470 -14.069 -7.541 1.00 90.81 109 LEU A C 1
ATOM 936 O O . LEU A 1 109 ? -0.237 -13.747 -6.598 1.00 90.81 109 LEU A O 1
ATOM 940 N N . ASP A 1 110 ? 1.758 -14.363 -7.397 1.00 91.62 110 ASP A N 1
ATOM 941 C CA . ASP A 1 110 ? 2.486 -14.256 -6.133 1.00 91.62 110 ASP A CA 1
ATOM 942 C C . ASP A 1 110 ? 2.470 -12.822 -5.585 1.00 91.62 110 ASP A C 1
ATOM 944 O O . ASP A 1 110 ? 2.093 -12.612 -4.432 1.00 91.62 110 ASP A O 1
ATOM 948 N N . CYS A 1 111 ? 2.785 -11.830 -6.422 1.00 93.44 111 CYS A N 1
ATOM 949 C CA . CYS A 1 111 ? 2.725 -10.418 -6.041 1.00 93.44 111 CYS A CA 1
ATOM 950 C C . CYS A 1 111 ? 1.287 -9.975 -5.726 1.00 93.44 111 CYS A C 1
ATOM 952 O O . CYS A 1 111 ? 1.042 -9.341 -4.703 1.00 93.44 111 CYS A O 1
ATOM 954 N N . ILE A 1 112 ? 0.327 -10.350 -6.580 1.00 95.19 112 ILE A N 1
ATOM 955 C CA . ILE A 1 112 ? -1.094 -10.007 -6.416 1.00 95.19 112 ILE A CA 1
ATOM 956 C C . ILE A 1 112 ? -1.634 -10.575 -5.102 1.00 95.19 112 ILE A C 1
ATOM 958 O O . ILE A 1 112 ? -2.261 -9.850 -4.335 1.00 95.19 112 ILE A O 1
ATOM 962 N N . LEU A 1 113 ? -1.394 -11.862 -4.836 1.00 95.88 113 LEU A N 1
ATOM 963 C CA . LEU A 1 113 ? -1.883 -12.537 -3.638 1.00 95.88 113 LEU A CA 1
ATOM 964 C C . LEU A 1 113 ? -1.197 -12.012 -2.378 1.00 95.88 113 LEU A C 1
ATOM 966 O O . LEU A 1 113 ? -1.885 -11.815 -1.383 1.00 95.88 113 LEU A O 1
ATOM 970 N N . GLY A 1 114 ? 0.110 -11.735 -2.425 1.00 95.62 114 GLY A N 1
ATOM 971 C CA . GLY A 1 114 ? 0.835 -11.125 -1.308 1.00 95.62 114 GLY A CA 1
ATOM 972 C C . GLY A 1 114 ? 0.275 -9.749 -0.943 1.00 95.62 114 GLY A C 1
ATOM 973 O O . GLY A 1 114 ? -0.135 -9.526 0.191 1.00 95.62 114 GLY A O 1
ATOM 974 N N . THR A 1 115 ? 0.143 -8.846 -1.920 1.00 96.75 115 THR A N 1
ATOM 975 C CA . THR A 1 115 ? -0.412 -7.503 -1.676 1.00 96.75 115 THR A CA 1
ATOM 976 C C . THR A 1 115 ? -1.895 -7.542 -1.287 1.00 96.75 115 THR A C 1
ATOM 978 O O . THR A 1 115 ? -2.334 -6.767 -0.437 1.00 96.75 115 THR A O 1
ATOM 981 N N . ALA A 1 116 ? -2.692 -8.447 -1.866 1.00 97.50 116 ALA A N 1
ATOM 982 C CA . ALA A 1 116 ? -4.094 -8.622 -1.480 1.00 97.50 116 ALA A CA 1
ATOM 983 C C . ALA A 1 116 ? -4.237 -9.194 -0.061 1.00 97.50 116 ALA A C 1
ATOM 985 O O . ALA A 1 116 ? -5.156 -8.807 0.666 1.00 97.50 116 ALA A O 1
ATOM 986 N N . PHE A 1 117 ? -3.337 -10.094 0.341 1.00 97.44 117 PHE A N 1
ATOM 987 C CA . PHE A 1 117 ? -3.258 -10.598 1.706 1.00 97.44 117 PHE A CA 1
ATOM 988 C C . PHE A 1 117 ? -2.965 -9.457 2.682 1.00 97.44 117 PHE A C 1
ATOM 990 O O . PHE A 1 117 ? -3.750 -9.263 3.608 1.00 97.44 117 PHE A O 1
ATOM 997 N N . ASP A 1 118 ? -1.936 -8.647 2.418 1.00 97.25 118 ASP A N 1
ATOM 998 C CA . ASP A 1 118 ? -1.592 -7.487 3.248 1.00 97.25 118 ASP A CA 1
ATOM 999 C C . ASP A 1 118 ? -2.788 -6.534 3.390 1.00 97.25 118 ASP A C 1
ATOM 1001 O O . ASP A 1 118 ? -3.231 -6.237 4.501 1.00 97.25 118 ASP A O 1
ATOM 1005 N N . ALA A 1 119 ? -3.408 -6.144 2.268 1.00 98.06 119 ALA A N 1
ATOM 1006 C CA . ALA A 1 119 ? -4.614 -5.316 2.275 1.00 98.06 119 ALA A CA 1
ATOM 1007 C C . ALA A 1 119 ? -5.736 -5.928 3.131 1.00 98.06 119 ALA A C 1
ATOM 1009 O O . ALA A 1 119 ? -6.399 -5.217 3.884 1.00 98.06 119 ALA A O 1
ATOM 1010 N N . SER A 1 120 ? -5.939 -7.245 3.049 1.00 98.06 120 SER A N 1
ATOM 1011 C CA . SER A 1 120 ? -6.976 -7.951 3.807 1.00 98.06 120 SER A CA 1
ATOM 1012 C C . SER A 1 120 ? -6.706 -7.942 5.312 1.00 98.06 120 SER A C 1
ATOM 1014 O O . SER A 1 120 ? -7.648 -7.774 6.089 1.00 98.06 120 SER A O 1
ATOM 1016 N N . VAL A 1 121 ? -5.443 -8.078 5.736 1.00 98.12 121 VAL A N 1
ATOM 1017 C CA . VAL A 1 121 ? -5.066 -7.962 7.153 1.00 98.12 121 VAL A CA 1
ATOM 1018 C C . VAL A 1 121 ? -5.416 -6.571 7.677 1.00 98.12 121 VAL A C 1
ATOM 1020 O O . VAL A 1 121 ? -6.101 -6.462 8.695 1.00 98.12 121 VAL A O 1
ATOM 1023 N N . HIS A 1 122 ? -5.047 -5.517 6.947 1.00 98.38 122 HIS A N 1
ATOM 1024 C CA . HIS A 1 122 ? -5.348 -4.141 7.347 1.00 98.38 122 HIS A CA 1
ATOM 1025 C C . HIS A 1 122 ? -6.849 -3.823 7.317 1.00 98.38 122 HIS A C 1
ATOM 1027 O O . HIS A 1 122 ? -7.354 -3.168 8.228 1.00 98.38 122 HIS A O 1
ATOM 1033 N N . ILE A 1 123 ? -7.599 -4.333 6.329 1.00 98.44 123 ILE A N 1
ATOM 1034 C CA . ILE A 1 123 ? -9.070 -4.227 6.291 1.00 98.44 123 ILE A CA 1
ATOM 1035 C C . ILE A 1 123 ? -9.673 -4.851 7.547 1.00 98.44 123 ILE A C 1
ATOM 1037 O O . ILE A 1 123 ? -10.533 -4.244 8.188 1.00 98.44 123 ILE A O 1
ATOM 1041 N N . LEU A 1 124 ? -9.213 -6.047 7.917 1.00 98.06 124 LEU A N 1
ATOM 1042 C CA . LEU A 1 124 ? -9.699 -6.738 9.101 1.00 98.06 124 LEU A CA 1
ATOM 1043 C C . LEU A 1 124 ? -9.373 -5.949 10.376 1.00 98.06 124 LEU A C 1
ATOM 1045 O O . LEU A 1 124 ? -10.262 -5.755 11.206 1.00 98.06 124 LEU A O 1
ATOM 1049 N N . MET A 1 125 ? -8.141 -5.447 10.520 1.00 98.00 125 MET A N 1
ATOM 1050 C CA . MET A 1 125 ? -7.752 -4.626 11.672 1.00 98.00 125 MET A CA 1
ATOM 1051 C C . MET A 1 125 ? -8.587 -3.345 11.758 1.00 98.00 125 MET A C 1
ATOM 1053 O O . MET A 1 125 ? -9.178 -3.075 12.804 1.00 98.00 125 MET A O 1
ATOM 1057 N N . ALA A 1 126 ? -8.706 -2.588 10.663 1.00 98.25 126 ALA A N 1
ATOM 1058 C CA . ALA A 1 126 ? -9.495 -1.360 10.615 1.00 98.25 126 ALA A CA 1
ATOM 1059 C C . ALA A 1 126 ? -10.974 -1.616 10.943 1.00 98.25 126 ALA A C 1
ATOM 1061 O O . ALA A 1 126 ? -11.573 -0.867 11.715 1.00 98.25 126 ALA A O 1
ATOM 1062 N N . TYR A 1 127 ? -11.558 -2.697 10.416 1.00 98.06 127 TYR A N 1
ATOM 1063 C CA . TYR A 1 127 ? -12.934 -3.085 10.720 1.00 98.06 127 TYR A CA 1
ATOM 1064 C C . TYR A 1 127 ? -13.130 -3.338 12.218 1.00 98.06 127 TYR A C 1
ATOM 1066 O O . TYR A 1 127 ? -14.038 -2.768 12.822 1.00 98.06 127 TYR A O 1
ATOM 1074 N N . TYR A 1 128 ? -12.261 -4.130 12.850 1.00 98.06 128 TYR A N 1
ATOM 1075 C CA . TYR A 1 128 ? -12.388 -4.406 14.281 1.00 98.06 128 TYR A CA 1
ATOM 1076 C C . TYR A 1 128 ? -12.095 -3.181 15.148 1.00 98.06 128 TYR A C 1
ATOM 1078 O O . TYR A 1 128 ? -12.815 -2.959 16.116 1.00 98.06 128 TYR A O 1
ATOM 1086 N N . LEU A 1 129 ? -11.118 -2.346 14.784 1.00 97.75 129 LEU A N 1
ATOM 1087 C CA . LEU A 1 129 ? -10.864 -1.071 15.461 1.00 97.75 129 LEU A CA 1
ATOM 1088 C C . LEU A 1 129 ? -12.074 -0.135 15.384 1.00 97.75 129 LEU A C 1
ATOM 1090 O O . LEU A 1 129 ? -12.389 0.529 16.369 1.00 97.75 129 LEU A O 1
ATOM 1094 N N . SER A 1 130 ? -12.795 -0.118 14.258 1.00 97.00 130 SER A N 1
ATOM 1095 C CA . SER A 1 130 ? -13.975 0.737 14.084 1.00 97.00 130 SER A CA 1
ATOM 1096 C C . SER A 1 130 ? -15.076 0.459 15.114 1.00 97.00 130 SER A C 1
ATOM 1098 O O . SER A 1 130 ? -15.765 1.385 15.530 1.00 97.00 130 SER A O 1
ATOM 1100 N N . ALA A 1 131 ? -15.186 -0.778 15.615 1.00 95.69 131 ALA A N 1
ATOM 1101 C CA . ALA A 1 131 ? -16.149 -1.134 16.658 1.00 95.69 131 ALA A CA 1
ATOM 1102 C C . ALA A 1 131 ? -15.866 -0.453 18.013 1.00 95.69 131 ALA A C 1
ATOM 1104 O O . ALA A 1 131 ? -16.748 -0.396 18.868 1.00 95.69 131 ALA A O 1
ATOM 1105 N N . HIS A 1 132 ? -14.654 0.075 18.207 1.00 94.75 132 HIS A N 1
ATOM 1106 C CA . HIS A 1 132 ? -14.233 0.803 19.407 1.00 94.75 132 HIS A CA 1
ATOM 1107 C C . HIS A 1 132 ? -14.292 2.329 19.237 1.00 94.75 132 HIS A C 1
ATOM 1109 O O . HIS A 1 132 ? -13.944 3.066 20.161 1.00 94.75 132 HIS A O 1
ATOM 1115 N N . LEU A 1 133 ? -14.721 2.819 18.069 1.00 96.25 133 LEU A N 1
ATOM 1116 C CA . LEU A 1 133 ? -14.726 4.235 17.721 1.00 96.25 133 LEU A CA 1
ATOM 1117 C C . LEU A 1 133 ? -16.145 4.743 17.466 1.00 96.25 133 LEU A C 1
ATOM 1119 O O . LEU A 1 133 ? -17.029 4.032 16.996 1.00 96.25 133 LEU A O 1
ATOM 1123 N N . SER A 1 134 ? -16.363 6.024 17.749 1.00 96.75 134 SER A N 1
ATOM 1124 C CA . SER A 1 134 ? -17.590 6.703 17.334 1.00 96.75 134 SER A CA 1
ATOM 1125 C C . SER A 1 134 ? -17.599 6.943 15.822 1.00 96.75 134 SER A C 1
ATOM 1127 O O . SER A 1 134 ? -16.552 7.129 15.199 1.00 96.75 134 SER A O 1
ATOM 1129 N N . LEU A 1 135 ? -18.795 7.048 15.236 1.00 96.75 135 LEU A N 1
ATOM 1130 C CA . LEU A 1 135 ? -18.958 7.380 13.817 1.00 96.75 135 LEU A CA 1
ATOM 1131 C C . LEU A 1 135 ? -18.215 8.670 13.433 1.00 96.75 135 LEU A C 1
ATOM 1133 O O . LEU A 1 135 ? -17.577 8.724 12.387 1.00 96.75 135 LEU A O 1
ATOM 1137 N N . PHE A 1 136 ? -18.251 9.693 14.293 1.00 96.81 136 PHE A N 1
ATOM 1138 C CA . PHE A 1 136 ? -17.539 10.948 14.049 1.00 96.81 136 PHE A CA 1
ATOM 1139 C C . PHE A 1 136 ? -16.024 10.740 13.924 1.00 96.81 136 PHE A C 1
ATOM 1141 O O . PHE A 1 136 ? -15.411 11.258 12.995 1.00 96.81 136 PHE A O 1
ATOM 1148 N N . GLN A 1 137 ? -15.425 9.950 14.820 1.00 97.06 137 GLN A N 1
ATOM 1149 C CA . GLN A 1 137 ? -13.993 9.636 14.774 1.00 97.06 137 GLN A CA 1
ATOM 1150 C C . GLN A 1 137 ? -13.623 8.862 13.510 1.00 97.06 137 GLN A C 1
ATOM 1152 O O . GLN A 1 137 ? -12.643 9.208 12.860 1.00 97.06 137 GLN A O 1
ATOM 1157 N N . ILE A 1 138 ? -14.434 7.873 13.128 1.00 98.12 138 ILE A N 1
ATOM 1158 C CA . ILE A 1 138 ? -14.234 7.092 11.902 1.00 98.12 138 ILE A CA 1
ATOM 1159 C C . ILE A 1 138 ? -14.260 8.008 10.674 1.00 98.12 138 ILE A C 1
ATOM 1161 O O . ILE A 1 138 ? -13.330 7.990 9.868 1.00 98.12 138 ILE A O 1
ATOM 1165 N N . LEU A 1 139 ? -15.298 8.841 10.543 1.00 98.12 139 LEU A N 1
ATOM 1166 C CA . LEU A 1 139 ? -15.448 9.756 9.409 1.00 98.12 139 LEU A CA 1
ATOM 1167 C C . LEU A 1 139 ? -14.317 10.784 9.352 1.00 98.12 139 LEU A C 1
ATOM 1169 O O . LEU A 1 139 ? -13.808 11.068 8.267 1.00 98.12 139 LEU A O 1
ATOM 1173 N N . LEU A 1 140 ? -13.897 11.316 10.502 1.00 96.88 140 LEU A N 1
ATOM 1174 C CA . LEU A 1 140 ? -12.775 12.244 10.587 1.00 96.88 140 LEU A CA 1
ATOM 1175 C C . LEU A 1 140 ? -11.463 11.573 10.155 1.00 96.88 140 LEU A C 1
ATOM 1177 O O . LEU A 1 140 ? -10.758 12.120 9.310 1.00 96.88 140 LEU A O 1
ATOM 1181 N N . SER A 1 141 ? -11.166 10.379 10.672 1.00 97.81 141 SER A N 1
ATOM 1182 C CA . SER A 1 141 ? -9.981 9.596 10.302 1.00 97.81 141 SER A CA 1
ATOM 1183 C C . SER A 1 141 ? -9.940 9.273 8.813 1.00 97.81 141 SER A C 1
ATOM 1185 O O . SER A 1 141 ? -8.918 9.510 8.172 1.00 97.81 141 SER A O 1
ATOM 1187 N N . ILE A 1 142 ? -11.049 8.791 8.242 1.00 98.31 142 ILE A N 1
ATOM 1188 C CA . ILE A 1 142 ? -11.148 8.516 6.803 1.00 98.31 142 ILE A CA 1
ATOM 1189 C C . ILE A 1 142 ? -10.934 9.806 6.012 1.00 98.31 142 ILE A C 1
ATOM 1191 O O . ILE A 1 142 ? -10.124 9.822 5.091 1.00 98.31 142 ILE A O 1
ATOM 1195 N N . SER A 1 143 ? -11.601 10.901 6.384 1.00 98.00 143 SER A N 1
ATOM 1196 C CA . SER A 1 143 ? -11.496 12.176 5.662 1.00 98.00 143 SER A CA 1
ATOM 1197 C C . SER A 1 143 ? -10.066 12.714 5.656 1.00 98.00 143 SER A C 1
ATOM 1199 O O . SER A 1 143 ? -9.558 13.101 4.603 1.00 98.00 143 SER A O 1
ATOM 1201 N N . LEU A 1 144 ? -9.391 12.702 6.809 1.00 96.69 144 LEU A N 1
ATOM 1202 C CA . LEU A 1 144 ? -7.999 13.136 6.931 1.00 96.69 144 LEU A CA 1
ATOM 1203 C C . LEU A 1 144 ? -7.049 12.216 6.159 1.00 96.69 144 LEU A C 1
ATOM 1205 O O . LEU A 1 144 ? -6.160 12.706 5.458 1.00 96.69 144 LEU A O 1
ATOM 1209 N N . CYS A 1 145 ? -7.251 10.901 6.256 1.00 97.62 145 CYS A N 1
ATOM 1210 C CA . CYS A 1 145 ? -6.422 9.915 5.576 1.00 97.62 145 CYS A CA 1
ATOM 1211 C C . CYS A 1 145 ? -6.570 10.015 4.054 1.00 97.62 145 CYS A C 1
ATOM 1213 O O . CYS A 1 145 ? -5.571 10.194 3.364 1.00 97.62 145 CYS A O 1
ATOM 1215 N N . VAL A 1 146 ? -7.801 10.014 3.530 1.00 97.62 146 VAL A N 1
ATOM 1216 C CA . VAL A 1 146 ? -8.078 10.170 2.093 1.00 97.62 146 VAL A CA 1
ATOM 1217 C C . VAL A 1 146 ? -7.535 11.496 1.578 1.00 97.62 146 VAL A C 1
ATOM 1219 O O . VAL A 1 146 ? -6.876 11.507 0.545 1.00 97.62 146 VAL A O 1
ATOM 1222 N N . SER A 1 147 ? -7.749 12.604 2.294 1.00 97.06 147 SER A N 1
ATOM 1223 C CA . SER A 1 147 ? -7.246 13.918 1.866 1.00 97.06 147 SER A CA 1
ATOM 1224 C C . SER A 1 147 ? -5.718 13.948 1.799 1.00 97.06 147 SER A C 1
ATOM 1226 O O . SER A 1 147 ? -5.152 14.432 0.819 1.00 97.06 147 SER A O 1
ATOM 1228 N N . SER A 1 148 ? -5.042 13.390 2.808 1.00 95.50 148 SER A N 1
ATOM 1229 C CA . SER A 1 148 ? -3.576 13.325 2.857 1.00 95.50 148 SER A CA 1
ATOM 1230 C C . SER A 1 148 ? -3.018 12.391 1.786 1.00 95.50 148 SER A C 1
ATOM 1232 O O . SER A 1 148 ? -2.077 12.747 1.079 1.00 95.50 148 SER A O 1
ATOM 1234 N N . PHE A 1 149 ? -3.629 11.217 1.624 1.00 95.69 149 PHE A N 1
ATOM 1235 C CA . PHE A 1 149 ? -3.276 10.247 0.596 1.00 95.69 149 PHE A CA 1
ATOM 1236 C C . PHE A 1 149 ? -3.434 10.859 -0.794 1.00 95.69 149 PHE A C 1
ATOM 1238 O O . PHE A 1 149 ? -2.485 10.871 -1.575 1.00 95.69 149 PHE A O 1
ATOM 1245 N N . TYR A 1 150 ? -4.594 11.461 -1.068 1.00 95.25 150 TYR A N 1
ATOM 1246 C CA . TYR A 1 150 ? -4.880 12.133 -2.327 1.00 95.25 150 TYR A CA 1
ATOM 1247 C C . TYR A 1 150 ? -3.867 13.243 -2.603 1.00 95.25 150 TYR A C 1
ATOM 1249 O O . TYR A 1 150 ? -3.289 13.293 -3.686 1.00 95.25 150 TYR A O 1
ATOM 1257 N N . PHE A 1 151 ? -3.581 14.094 -1.615 1.00 94.31 151 PHE A N 1
ATOM 1258 C CA . PHE A 1 151 ? -2.566 15.132 -1.749 1.00 94.31 151 PHE A CA 1
ATOM 1259 C C . PHE A 1 151 ? -1.188 14.555 -2.106 1.00 94.31 151 PHE A C 1
ATOM 1261 O O . PHE A 1 151 ? -0.519 15.094 -2.982 1.00 94.31 151 PHE A O 1
ATOM 1268 N N . LEU A 1 152 ? -0.766 13.454 -1.481 1.00 92.19 152 LEU A N 1
ATOM 1269 C CA . LEU A 1 152 ? 0.537 12.837 -1.744 1.00 92.19 152 LEU A CA 1
ATOM 1270 C C . LEU A 1 152 ? 0.630 12.201 -3.135 1.00 92.19 152 LEU A C 1
ATOM 1272 O O . LEU A 1 152 ? 1.624 12.404 -3.832 1.00 92.19 152 LEU A O 1
ATOM 1276 N N . ILE A 1 153 ? -0.380 11.433 -3.552 1.00 93.56 153 ILE A N 1
ATOM 1277 C CA . ILE A 1 153 ? -0.293 10.665 -4.802 1.00 93.56 153 ILE A CA 1
ATOM 1278 C C . ILE A 1 153 ? -0.778 11.453 -6.028 1.00 93.56 153 ILE A C 1
ATOM 1280 O O . ILE A 1 153 ? -0.303 11.214 -7.141 1.00 93.56 153 ILE A O 1
ATOM 1284 N N . PHE A 1 154 ? -1.684 12.424 -5.853 1.00 91.81 154 PHE A N 1
ATOM 1285 C CA . PHE A 1 154 ? -2.231 13.222 -6.954 1.00 91.81 154 PHE A CA 1
ATOM 1286 C C . PHE A 1 154 ? -1.538 14.567 -7.174 1.00 91.81 154 PHE A C 1
ATOM 1288 O O . PHE A 1 154 ? -1.666 15.118 -8.266 1.00 91.81 154 PHE A O 1
ATOM 1295 N N . ASN A 1 155 ? -0.737 15.068 -6.225 1.00 88.69 155 ASN A N 1
ATOM 1296 C CA . ASN A 1 155 ? 0.065 16.276 -6.436 1.00 88.69 155 ASN A CA 1
ATOM 1297 C C . ASN A 1 155 ? 1.329 15.962 -7.248 1.00 88.69 155 ASN A C 1
ATOM 1299 O O . ASN A 1 155 ? 2.453 15.906 -6.742 1.00 88.69 155 ASN A O 1
ATOM 1303 N N . SER A 1 156 ? 1.108 15.723 -8.538 1.00 77.94 156 SER A N 1
ATOM 1304 C CA . SER A 1 156 ? 2.119 15.274 -9.483 1.00 77.94 156 SER A CA 1
ATOM 1305 C C . SER A 1 156 ? 3.264 16.275 -9.633 1.00 77.94 156 SER A C 1
ATOM 1307 O O . SER A 1 156 ? 4.406 15.877 -9.834 1.00 77.94 156 SER A O 1
ATOM 1309 N N . GLU A 1 157 ? 3.022 17.571 -9.495 1.00 81.19 157 GLU A N 1
ATOM 1310 C CA . GLU A 1 157 ? 4.088 18.571 -9.616 1.00 81.19 157 GLU A CA 1
ATOM 1311 C C . GLU A 1 157 ? 5.153 18.438 -8.521 1.00 81.19 157 GLU A C 1
ATOM 1313 O O . GLU A 1 157 ? 6.332 18.680 -8.776 1.00 81.19 157 GLU A O 1
ATOM 1318 N N . LYS A 1 158 ? 4.746 18.013 -7.318 1.00 84.00 158 LYS A N 1
ATOM 1319 C CA . LYS A 1 158 ? 5.626 17.919 -6.146 1.00 84.00 158 LYS A CA 1
ATOM 1320 C C . LYS A 1 158 ? 6.137 16.508 -5.883 1.00 84.00 158 LYS A C 1
ATOM 1322 O O . LYS A 1 158 ? 7.257 16.352 -5.401 1.00 84.00 158 LYS A O 1
ATOM 1327 N N . PHE A 1 159 ? 5.336 15.489 -6.185 1.00 90.12 159 PHE A N 1
ATOM 1328 C CA . PHE A 1 159 ? 5.662 14.096 -5.889 1.00 90.12 159 PHE A CA 1
ATOM 1329 C C . PHE A 1 159 ? 5.789 13.254 -7.157 1.00 90.12 159 PHE A C 1
ATOM 1331 O O . PHE A 1 159 ? 5.210 13.547 -8.202 1.00 90.12 159 PHE A O 1
ATOM 1338 N N . ALA A 1 160 ? 6.564 12.174 -7.063 1.00 91.00 160 ALA A N 1
ATOM 1339 C CA . ALA A 1 160 ? 6.903 11.328 -8.204 1.00 91.00 160 ALA A CA 1
ATOM 1340 C C . ALA A 1 160 ? 5.808 10.315 -8.598 1.00 91.00 160 ALA A C 1
ATOM 1342 O O . ALA A 1 160 ? 5.989 9.596 -9.576 1.00 91.00 160 ALA A O 1
ATOM 1343 N N . TRP A 1 161 ? 4.690 10.254 -7.866 1.00 92.75 161 TRP A N 1
ATOM 1344 C CA . TRP A 1 161 ? 3.572 9.350 -8.149 1.00 92.75 161 TRP A CA 1
ATOM 1345 C C . TRP A 1 161 ? 2.918 9.692 -9.490 1.00 92.75 161 TRP A C 1
ATOM 1347 O O . TRP A 1 161 ? 2.556 10.850 -9.727 1.00 92.75 161 TRP A O 1
ATOM 1357 N N . ARG A 1 162 ? 2.767 8.704 -10.377 1.00 93.12 162 ARG A N 1
ATOM 1358 C CA . ARG A 1 162 ? 2.192 8.891 -11.717 1.00 93.12 162 ARG A CA 1
ATOM 1359 C C . ARG A 1 162 ? 1.211 7.808 -12.103 1.00 93.12 162 ARG A C 1
ATOM 1361 O O . ARG A 1 162 ? 1.358 6.663 -11.689 1.00 93.12 162 ARG A O 1
ATOM 1368 N N . ASP A 1 163 ? 0.227 8.201 -12.905 1.00 91.88 163 ASP A N 1
ATOM 1369 C CA . ASP A 1 163 ? -0.658 7.253 -13.573 1.00 91.88 163 ASP A CA 1
ATOM 1370 C C . ASP A 1 163 ? 0.176 6.461 -14.592 1.00 91.88 163 ASP A C 1
ATOM 1372 O O . ASP A 1 163 ? 0.822 7.068 -15.454 1.00 91.88 163 ASP A O 1
ATOM 1376 N N . PRO A 1 164 ? 0.205 5.124 -14.512 1.00 88.94 164 PRO A N 1
ATOM 1377 C CA . PRO A 1 164 ? 0.938 4.310 -15.471 1.00 88.94 164 PRO A CA 1
ATOM 1378 C C . PRO A 1 164 ? 0.490 4.486 -16.930 1.00 88.94 164 PRO A C 1
ATOM 1380 O O . PRO A 1 164 ? 1.296 4.285 -17.842 1.00 88.94 164 PRO A O 1
ATOM 1383 N N . ASN A 1 165 ? -0.765 4.879 -17.158 1.00 88.56 165 ASN A N 1
ATOM 1384 C CA . ASN A 1 165 ? -1.350 5.071 -18.486 1.00 88.56 165 ASN A CA 1
ATOM 1385 C C . ASN A 1 165 ? -1.047 6.450 -19.085 1.00 88.56 165 ASN A C 1
ATOM 1387 O O . ASN A 1 165 ? -1.279 6.666 -20.273 1.00 88.56 165 ASN A O 1
ATOM 1391 N N . GLU A 1 166 ? -0.515 7.384 -18.294 1.00 87.62 166 GLU A N 1
ATOM 1392 C CA . GLU A 1 166 ? -0.136 8.707 -18.786 1.00 87.62 166 GLU A CA 1
ATOM 1393 C C . GLU A 1 166 ? 1.043 8.581 -19.764 1.00 87.62 166 GLU A C 1
ATOM 1395 O O . GLU A 1 166 ? 2.063 7.953 -19.466 1.00 87.62 166 GLU A O 1
ATOM 1400 N N . THR A 1 167 ? 0.896 9.149 -20.961 1.00 79.25 167 THR A N 1
ATOM 1401 C CA . THR A 1 167 ? 1.885 9.047 -22.046 1.00 79.25 167 THR A CA 1
ATOM 1402 C C . THR A 1 167 ? 3.072 9.983 -21.855 1.00 79.25 167 THR A C 1
ATOM 1404 O O . THR A 1 167 ? 4.174 9.670 -22.301 1.00 79.25 167 THR A O 1
ATOM 1407 N N . GLU A 1 168 ? 2.871 11.108 -21.171 1.00 83.00 168 GLU A N 1
ATOM 1408 C CA . GLU A 1 168 ? 3.897 12.116 -20.932 1.00 83.00 168 GLU A CA 1
ATOM 1409 C C . GLU A 1 168 ? 4.050 12.386 -19.440 1.00 83.00 168 GLU A C 1
ATOM 1411 O O . GLU A 1 168 ? 3.123 12.835 -18.775 1.00 83.00 168 GLU A O 1
ATOM 1416 N N . HIS A 1 169 ? 5.251 12.170 -18.911 1.00 85.69 169 HIS A N 1
ATOM 1417 C CA . HIS A 1 169 ? 5.595 12.606 -17.563 1.00 85.69 169 HIS A CA 1
ATOM 1418 C C . HIS A 1 169 ? 6.590 13.772 -17.615 1.00 85.69 169 HIS A C 1
ATOM 1420 O O . HIS A 1 169 ? 7.321 13.934 -18.598 1.00 85.69 169 HIS A O 1
ATOM 1426 N N . PRO A 1 170 ? 6.706 14.568 -16.538 1.00 86.88 170 PRO A N 1
ATOM 1427 C CA . PRO A 1 170 ? 7.741 15.587 -16.452 1.00 86.88 170 PRO A CA 1
ATOM 1428 C C . PRO A 1 170 ? 9.141 15.010 -16.665 1.00 86.88 170 PRO A C 1
ATOM 1430 O O . PRO A 1 170 ? 9.460 13.902 -16.224 1.00 86.88 170 PRO A O 1
ATOM 1433 N N . THR A 1 171 ? 10.012 15.798 -17.292 1.00 88.69 171 THR A N 1
ATOM 1434 C CA . THR A 1 171 ? 11.350 15.359 -17.720 1.00 88.69 171 THR A CA 1
ATOM 1435 C C . THR A 1 171 ? 12.204 14.799 -16.580 1.00 88.69 171 THR A C 1
ATOM 1437 O O . THR A 1 171 ? 12.965 13.856 -16.786 1.00 88.69 171 THR A O 1
ATOM 1440 N N . TRP A 1 172 ? 12.066 15.328 -15.361 1.00 89.44 172 TRP A N 1
ATOM 1441 C CA . TRP A 1 172 ? 12.777 14.836 -14.177 1.00 89.44 172 TRP A CA 1
ATOM 1442 C C . TRP A 1 172 ? 12.305 13.447 -13.712 1.00 89.44 172 TRP A C 1
ATOM 1444 O O . TRP A 1 172 ? 13.079 12.717 -13.096 1.00 89.44 172 TRP A O 1
ATOM 1454 N N . ILE A 1 173 ? 11.069 13.046 -14.027 1.00 89.25 173 ILE A N 1
ATOM 1455 C CA . ILE A 1 173 ? 10.563 11.688 -13.785 1.00 89.25 173 ILE A CA 1
ATOM 1456 C C . ILE A 1 173 ? 10.976 10.760 -14.915 1.00 89.25 173 ILE A C 1
ATOM 1458 O O . ILE A 1 173 ? 11.522 9.699 -14.633 1.00 89.25 173 ILE A O 1
ATOM 1462 N N . ASN A 1 174 ? 10.801 11.178 -16.172 1.00 87.25 174 ASN A N 1
ATOM 1463 C CA . ASN A 1 174 ? 11.159 10.361 -17.336 1.00 87.25 174 ASN A CA 1
ATOM 1464 C C . ASN A 1 174 ? 12.619 9.892 -17.298 1.00 87.25 174 ASN A C 1
ATOM 1466 O O . ASN A 1 174 ? 12.902 8.747 -17.620 1.00 87.25 174 ASN A O 1
ATOM 1470 N N . LYS A 1 175 ? 13.546 10.731 -16.817 1.00 90.19 175 LYS A N 1
ATOM 1471 C CA . LYS A 1 175 ? 14.965 10.359 -16.639 1.00 90.19 175 LYS A CA 1
ATOM 1472 C C . LYS A 1 175 ? 15.205 9.217 -15.638 1.00 90.19 175 LYS A C 1
ATOM 1474 O O . LYS A 1 175 ? 16.299 8.656 -15.609 1.00 90.19 175 LYS A O 1
ATOM 1479 N N . ARG A 1 176 ? 14.232 8.922 -14.773 1.00 90.94 176 ARG A N 1
ATOM 1480 C CA . ARG A 1 176 ? 14.330 7.942 -13.680 1.00 90.94 176 ARG A CA 1
ATOM 1481 C C . ARG A 1 176 ? 13.569 6.649 -13.967 1.00 90.94 176 ARG A C 1
ATOM 1483 O O . ARG A 1 176 ? 13.876 5.651 -13.324 1.00 90.94 176 ARG A O 1
ATOM 1490 N N . ILE A 1 177 ? 12.628 6.670 -14.914 1.00 90.12 177 ILE A N 1
ATOM 1491 C CA . ILE A 1 177 ? 11.913 5.481 -15.387 1.00 90.12 177 ILE A CA 1
ATOM 1492 C C . ILE A 1 177 ? 12.848 4.696 -16.307 1.00 90.12 177 ILE A C 1
ATOM 1494 O O . ILE A 1 177 ? 13.348 5.232 -17.296 1.00 90.12 177 ILE A O 1
ATOM 1498 N N . LYS A 1 178 ? 13.080 3.424 -15.985 1.00 89.12 178 LYS A N 1
ATOM 1499 C CA . LYS A 1 178 ? 13.861 2.503 -16.811 1.00 89.12 178 LYS A CA 1
ATOM 1500 C C . LYS A 1 178 ? 13.057 1.218 -17.003 1.00 89.12 178 LYS A C 1
ATOM 1502 O O . LYS A 1 178 ? 13.099 0.378 -16.110 1.00 89.12 178 LYS A O 1
ATOM 1507 N N . PRO A 1 179 ? 12.308 1.073 -18.115 1.00 84.62 179 PRO A N 1
ATOM 1508 C CA . PRO A 1 179 ? 11.491 -0.112 -18.352 1.00 84.62 179 PRO A CA 1
ATOM 1509 C C . PRO A 1 179 ? 12.283 -1.399 -18.127 1.00 84.62 179 PRO A C 1
ATOM 1511 O O . PRO A 1 179 ? 13.440 -1.493 -18.542 1.00 84.62 179 PRO A O 1
ATOM 1514 N N . VAL A 1 180 ? 11.667 -2.356 -17.433 1.00 83.00 180 VAL A N 1
ATOM 1515 C CA . VAL A 1 180 ? 12.318 -3.623 -17.073 1.00 83.00 180 VAL A CA 1
ATOM 1516 C C . VAL A 1 180 ? 12.704 -4.372 -18.348 1.00 83.00 180 VAL A C 1
ATOM 1518 O O . VAL A 1 180 ? 11.855 -4.604 -19.209 1.00 83.00 180 VAL A O 1
ATOM 1521 N N . ALA A 1 181 ? 13.983 -4.729 -18.472 1.00 79.62 181 ALA A N 1
ATOM 1522 C CA . ALA A 1 181 ? 14.485 -5.516 -19.590 1.00 79.62 181 ALA A CA 1
ATOM 1523 C C . ALA A 1 181 ? 14.135 -7.002 -19.414 1.00 79.62 181 ALA A C 1
ATOM 1525 O O . ALA A 1 181 ? 13.953 -7.489 -18.300 1.00 79.62 181 ALA A O 1
ATOM 1526 N N . GLU A 1 182 ? 14.075 -7.746 -20.518 1.00 71.50 182 GLU A N 1
ATOM 1527 C CA . GLU A 1 182 ? 13.710 -9.169 -20.504 1.00 71.50 182 GLU A CA 1
ATOM 1528 C C . GLU A 1 182 ? 14.668 -10.035 -19.673 1.00 71.50 182 GLU A C 1
ATOM 1530 O O . GLU A 1 182 ? 14.246 -10.987 -19.019 1.00 71.50 182 GLU A O 1
ATOM 1535 N N . GLU A 1 183 ? 15.952 -9.682 -19.652 1.00 68.06 183 GLU A N 1
ATOM 1536 C CA . GLU A 1 183 ? 16.967 -10.334 -18.821 1.00 68.06 183 GLU A CA 1
ATOM 1537 C C . GLU A 1 183 ? 16.700 -10.170 -17.320 1.00 68.06 183 GLU A C 1
ATOM 1539 O O . GLU A 1 183 ? 16.847 -11.130 -16.568 1.00 68.06 183 GLU A O 1
ATOM 1544 N N . ASP A 1 184 ? 16.223 -8.996 -16.900 1.00 70.19 184 ASP A N 1
ATOM 1545 C CA . ASP A 1 184 ? 15.854 -8.727 -15.513 1.00 70.19 184 ASP A CA 1
ATOM 1546 C C . ASP A 1 184 ? 14.532 -9.412 -15.156 1.00 70.19 184 ASP A C 1
ATOM 1548 O O . ASP A 1 184 ? 14.404 -9.971 -14.070 1.00 70.19 184 ASP A O 1
ATOM 1552 N N . ALA A 1 185 ? 13.567 -9.430 -16.082 1.00 67.38 185 ALA A N 1
ATOM 1553 C CA . ALA A 1 185 ? 12.274 -10.081 -15.887 1.00 67.38 185 ALA A CA 1
ATOM 1554 C C . ALA A 1 185 ? 12.395 -11.603 -15.695 1.00 67.38 185 ALA A C 1
ATOM 1556 O O . ALA A 1 185 ? 11.683 -12.174 -14.877 1.00 67.38 185 ALA A O 1
ATOM 1557 N N . LYS A 1 186 ? 13.328 -12.255 -16.405 1.00 62.28 186 LYS A N 1
ATOM 1558 C CA . LYS A 1 186 ? 13.593 -13.705 -16.306 1.00 62.28 186 LYS A CA 1
ATOM 1559 C C . LYS A 1 186 ? 14.308 -14.129 -15.020 1.00 62.28 186 LYS A C 1
ATOM 1561 O O . LYS A 1 186 ? 14.386 -15.322 -14.737 1.00 62.28 186 LYS A O 1
ATOM 1566 N N . LEU A 1 187 ? 14.862 -13.180 -14.265 1.00 59.41 187 LEU A N 1
ATOM 1567 C CA . LEU A 1 187 ? 15.488 -13.434 -12.962 1.00 59.41 187 LEU A CA 1
ATOM 1568 C C . LEU A 1 187 ? 14.467 -13.438 -11.806 1.00 59.41 187 LEU A C 1
ATOM 1570 O O . LEU A 1 187 ? 14.861 -13.687 -10.657 1.00 59.41 187 LEU A O 1
ATOM 1574 N N . PHE A 1 188 ? 13.193 -13.152 -12.104 1.00 59.62 188 PHE A N 1
ATOM 1575 C CA . PHE A 1 188 ? 12.075 -13.025 -11.165 1.00 59.62 188 PHE A CA 1
ATOM 1576 C C . PHE A 1 188 ? 11.053 -14.166 -11.261 1.00 59.62 188 PHE A C 1
ATOM 1578 O O . PHE A 1 188 ? 10.910 -14.768 -12.343 1.00 59.62 188 PHE A O 1
#

Organism: Meganyctiphanes norvegica (NCBI:txid48144)